Protein AF-A0A846BMY4-F1 (afdb_monomer)

Mean predicted aligned error: 11.68 Å

Sequence (196 aa):
MEQITVTFQRQDGGAERTQNILLDAKLVEFREGMQTLLGLPDKPPCRIVLGRTGEVLRDGITVRDAGIMQGDKLLLISTRIANTTTASSSSGAFSQPQDKFSYSPTESLVTYTLNLSILGKNNRIFDYSINLEEFHEDNPQQFFNQSNGKEKQKLADALQELLGREINSHEVKRIVGEWCEDIALGYRETPVDLEI

Foldseek 3Di:
DDWAWEKEAEPVRPDIDIDIDDQFDFQLVVQQVVCVVRVHDNPPGWWKAWPVPRDTDDRGDGNNVSVPHHHTYIYTHDPPDPPPDDDDDDDDDDDDDDDDPPPPPPQPWAKAWEWEFEPDPPRDTDIDIDTDGPVCLQPVVCVCPPPPVPVLVVVQVVVCVVVVHHDDPVNSVVSSVQSSVCSNSNHRYHYDYDYD

Radius of gyration: 20.35 Å; Cα contacts (8 Å, |Δi|>4): 296; chains: 1; bounding box: 45×59×47 Å

Secondary structure (DSSP, 8-state):
--EEEEEEEETTS--EEEEEEETTSBHHHHHHHHHHHTT--SSSPPEEEETTTTEEE-SSSBTTTTT--TT-EEEEE-SS-----------------------------EEEEEEEEEESTT-EEEEEEEEE-HHHHH-HHHHHHSS-HHHHHHHHHHHHHHHTSPPPHHHHHHHHHHHHHHHHTT-SEEEEEEE-

Structure (mmCIF, N/CA/C/O backbone):
data_AF-A0A846BMY4-F1
#
_entry.id   AF-A0A846BMY4-F1
#
loop_
_atom_site.group_PDB
_atom_site.id
_atom_site.type_symbol
_atom_site.label_atom_id
_atom_site.label_alt_id
_atom_site.label_comp_id
_atom_site.label_asym_id
_atom_site.label_entity_id
_atom_site.label_seq_id
_atom_site.pdbx_PDB_ins_code
_atom_site.Cartn_x
_atom_site.Cartn_y
_atom_site.Cartn_z
_atom_site.occupancy
_atom_site.B_iso_or_equiv
_atom_site.auth_seq_id
_atom_site.auth_comp_id
_atom_site.auth_asym_id
_atom_site.auth_atom_id
_atom_site.pdbx_PDB_model_num
ATOM 1 N N . MET A 1 1 ? 16.785 -21.741 -3.139 1.00 72.50 1 MET A N 1
ATOM 2 C CA . MET A 1 1 ? 16.092 -20.444 -3.233 1.00 72.50 1 MET A CA 1
ATOM 3 C C . MET A 1 1 ? 15.156 -20.537 -4.416 1.00 72.50 1 MET A C 1
ATOM 5 O O . MET A 1 1 ? 15.639 -20.730 -5.525 1.00 72.50 1 MET A O 1
ATOM 9 N N . GLU A 1 2 ? 13.850 -20.535 -4.169 1.00 91.12 2 GLU A N 1
ATOM 10 C CA . GLU A 1 2 ? 12.853 -20.590 -5.241 1.00 91.12 2 GLU A CA 1
ATOM 11 C C . GLU A 1 2 ? 12.730 -19.208 -5.891 1.00 91.12 2 GLU A C 1
ATOM 13 O O . GLU A 1 2 ? 12.672 -18.188 -5.199 1.00 91.12 2 GLU A O 1
ATOM 18 N N . GLN A 1 3 ? 12.737 -19.180 -7.222 1.00 95.06 3 GLN A N 1
ATOM 19 C CA . GLN A 1 3 ? 12.591 -17.967 -8.018 1.00 95.06 3 GLN A CA 1
ATOM 20 C C . GLN A 1 3 ? 11.472 -18.155 -9.028 1.00 95.06 3 GLN A C 1
ATOM 22 O O . GLN A 1 3 ? 11.286 -19.255 -9.550 1.00 95.06 3 GLN A O 1
ATOM 27 N N . ILE A 1 4 ? 10.782 -17.062 -9.326 1.00 96.19 4 ILE A N 1
ATOM 28 C CA . ILE A 1 4 ? 9.811 -16.991 -10.411 1.00 96.19 4 ILE A CA 1
ATOM 29 C C . ILE A 1 4 ? 10.183 -15.865 -11.366 1.00 96.19 4 ILE A C 1
ATOM 31 O O . ILE A 1 4 ? 10.801 -14.878 -10.976 1.00 96.19 4 ILE A O 1
ATOM 35 N N . THR A 1 5 ? 9.802 -16.008 -12.626 1.00 97.06 5 THR A N 1
ATOM 36 C CA . THR A 1 5 ? 9.956 -14.967 -13.639 1.00 97.06 5 THR A CA 1
ATOM 37 C C . THR A 1 5 ? 8.672 -14.159 -13.719 1.00 97.06 5 THR A C 1
ATOM 39 O O . THR A 1 5 ? 7.612 -14.727 -13.977 1.00 97.06 5 THR A O 1
ATOM 42 N N . VAL A 1 6 ? 8.765 -12.843 -13.549 1.00 96.50 6 VAL A N 1
ATOM 43 C CA . VAL A 1 6 ? 7.630 -11.915 -13.674 1.00 96.50 6 VAL A CA 1
ATOM 44 C C . VAL A 1 6 ? 7.976 -10.779 -14.625 1.00 96.50 6 VAL A C 1
ATOM 46 O O . VAL A 1 6 ? 9.152 -10.505 -14.877 1.00 96.50 6 VAL A O 1
ATOM 49 N N . THR A 1 7 ? 6.956 -10.103 -15.148 1.00 96.62 7 THR A N 1
ATOM 50 C CA . THR A 1 7 ? 7.134 -8.932 -16.017 1.00 96.62 7 THR A CA 1
ATOM 51 C C . THR A 1 7 ? 6.601 -7.681 -15.344 1.00 96.62 7 THR A C 1
ATOM 53 O O . THR A 1 7 ? 5.408 -7.574 -15.091 1.00 96.62 7 THR A O 1
ATOM 56 N N . PHE A 1 8 ? 7.473 -6.711 -15.1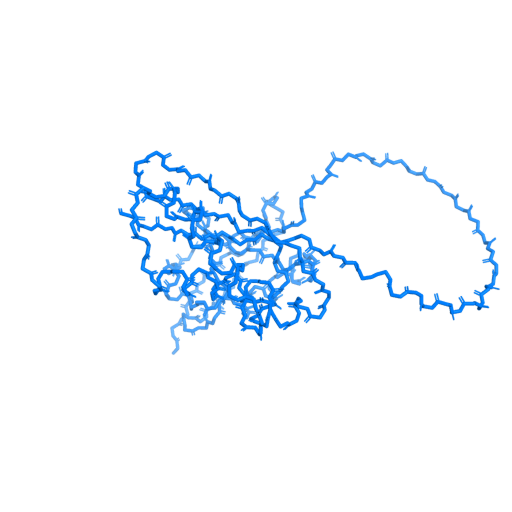02 1.00 95.56 8 PHE A N 1
ATOM 57 C CA . PHE A 1 8 ? 7.108 -5.379 -14.648 1.00 95.56 8 PHE A CA 1
ATOM 58 C C . PHE A 1 8 ? 6.815 -4.483 -15.846 1.00 95.56 8 PHE A C 1
ATOM 60 O O . PHE A 1 8 ? 7.590 -4.454 -16.801 1.00 95.56 8 PHE A O 1
ATOM 67 N N . GLN A 1 9 ? 5.718 -3.738 -15.803 1.00 94.06 9 GLN A N 1
ATOM 68 C CA . GLN A 1 9 ? 5.317 -2.829 -16.872 1.00 94.06 9 GLN A CA 1
ATOM 69 C C . GLN A 1 9 ? 4.831 -1.507 -16.285 1.00 94.06 9 GLN A C 1
ATOM 71 O O . GLN A 1 9 ? 4.190 -1.476 -15.238 1.00 94.06 9 GLN A O 1
ATOM 76 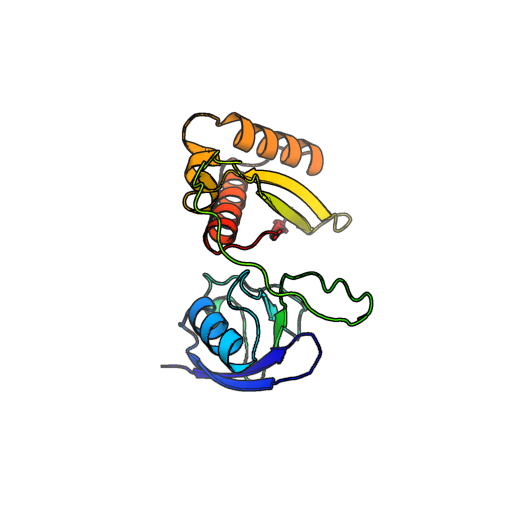N N . ARG A 1 10 ? 5.103 -0.396 -16.966 1.00 92.38 10 ARG A N 1
ATOM 77 C CA . ARG A 1 10 ? 4.459 0.881 -16.640 1.00 92.38 10 ARG A CA 1
ATOM 78 C C . ARG A 1 10 ? 2.959 0.834 -16.943 1.00 92.38 10 ARG A C 1
ATOM 80 O O . ARG A 1 10 ? 2.543 0.234 -17.929 1.00 92.38 10 ARG A O 1
ATOM 87 N N . GLN A 1 11 ? 2.145 1.524 -16.146 1.00 86.44 11 GLN A N 1
ATOM 88 C CA . GLN A 1 11 ? 0.691 1.580 -16.365 1.00 86.44 11 GLN A CA 1
ATOM 89 C C . GLN A 1 11 ? 0.286 2.091 -17.761 1.00 86.44 11 GLN A C 1
ATOM 91 O O . GLN A 1 11 ? -0.727 1.659 -18.301 1.00 86.44 11 GLN A O 1
ATOM 96 N N . ASP A 1 12 ? 1.080 2.980 -18.363 1.00 83.00 12 ASP A N 1
ATOM 97 C CA . ASP A 1 12 ? 0.849 3.518 -19.713 1.00 83.00 12 ASP A CA 1
ATOM 98 C C . ASP A 1 12 ? 1.107 2.500 -20.840 1.00 83.00 12 ASP A C 1
ATOM 100 O O . ASP A 1 12 ? 0.984 2.832 -22.018 1.00 83.00 12 ASP A O 1
ATOM 104 N N . GLY A 1 13 ? 1.474 1.263 -20.492 1.00 78.81 13 GLY A N 1
ATOM 105 C CA . GLY A 1 13 ? 1.802 0.206 -21.439 1.00 78.81 13 GLY A CA 1
ATOM 106 C C . GLY A 1 13 ? 3.161 0.388 -22.117 1.00 78.81 13 GLY A C 1
ATOM 107 O O . GLY A 1 13 ? 3.473 -0.382 -23.020 1.00 78.81 13 GLY A O 1
ATOM 108 N N . GLY A 1 14 ? 3.955 1.381 -21.698 1.00 84.19 14 GLY A N 1
ATOM 109 C CA . GLY A 1 14 ? 5.238 1.727 -22.297 1.00 84.19 14 GLY A CA 1
ATOM 110 C C . GLY A 1 14 ? 6.347 0.732 -21.960 1.00 84.19 14 GLY A C 1
ATOM 111 O O . GLY A 1 14 ? 6.386 -0.386 -22.465 1.00 84.19 14 GLY A O 1
ATOM 112 N N . ALA A 1 15 ? 7.307 1.156 -21.135 1.00 90.12 15 ALA A N 1
ATOM 113 C CA . ALA A 1 15 ? 8.454 0.319 -20.795 1.00 90.12 15 ALA A CA 1
ATOM 114 C C . ALA A 1 15 ? 8.026 -0.939 -20.016 1.00 90.12 15 ALA A C 1
ATOM 116 O O . ALA A 1 15 ? 7.246 -0.853 -19.062 1.00 90.12 15 ALA A O 1
ATOM 117 N N . GLU A 1 16 ? 8.591 -2.087 -20.397 1.00 94.31 16 GLU A N 1
ATOM 118 C CA . GLU A 1 16 ? 8.452 -3.357 -19.687 1.00 94.31 16 GLU A CA 1
ATOM 119 C C . GLU A 1 16 ? 9.811 -4.023 -19.448 1.00 94.31 16 GLU A C 1
ATOM 121 O O . GLU A 1 16 ? 10.768 -3.841 -20.209 1.00 94.31 16 GLU A O 1
ATOM 126 N N . ARG A 1 17 ? 9.907 -4.780 -18.355 1.00 93.81 17 ARG A N 1
ATOM 127 C CA . ARG A 1 17 ? 11.098 -5.523 -17.946 1.00 93.81 17 ARG A CA 1
ATOM 128 C C . ARG A 1 17 ? 10.698 -6.841 -17.308 1.00 93.81 17 ARG A C 1
ATOM 130 O O . ARG A 1 17 ? 9.941 -6.868 -16.346 1.00 93.81 17 ARG A O 1
ATOM 137 N N . THR A 1 18 ? 11.262 -7.929 -17.809 1.00 95.19 18 THR A N 1
ATOM 138 C CA . THR A 1 18 ? 11.091 -9.262 -17.231 1.00 95.19 18 THR A CA 1
ATOM 139 C C . THR A 1 18 ? 12.296 -9.606 -16.363 1.00 95.19 18 THR A C 1
ATOM 141 O O . THR A 1 18 ? 13.436 -9.447 -16.803 1.00 95.19 18 THR A O 1
ATOM 144 N N . GLN A 1 19 ? 12.059 -10.078 -15.139 1.00 94.56 19 GLN A N 1
ATOM 145 C CA . GLN A 1 19 ? 13.120 -10.439 -14.201 1.00 94.56 19 GLN A CA 1
ATOM 146 C C . GLN A 1 19 ? 12.748 -11.674 -13.379 1.00 94.56 19 GLN A C 1
ATOM 148 O O . GLN A 1 19 ? 11.577 -11.931 -13.102 1.00 94.56 19 GLN A O 1
ATOM 153 N N . ASN A 1 20 ? 13.772 -12.425 -12.974 1.00 94.81 20 ASN A N 1
ATOM 154 C CA . ASN A 1 20 ? 13.641 -13.468 -11.966 1.00 94.81 20 ASN A CA 1
ATOM 155 C C . ASN A 1 20 ? 13.676 -12.841 -10.571 1.00 94.81 20 ASN A C 1
ATOM 157 O O . ASN A 1 20 ? 14.636 -12.149 -10.229 1.00 94.81 20 ASN A O 1
ATOM 161 N N . ILE A 1 21 ? 12.647 -13.107 -9.775 1.00 94.25 21 ILE A N 1
ATOM 162 C CA . ILE A 1 21 ? 12.493 -12.597 -8.415 1.00 94.25 21 ILE A CA 1
ATOM 163 C C . ILE A 1 21 ? 12.434 -13.756 -7.422 1.00 94.25 21 ILE A C 1
ATOM 165 O O . ILE A 1 21 ? 11.943 -14.841 -7.735 1.00 94.25 21 ILE A O 1
ATOM 169 N N . LEU A 1 22 ? 12.977 -13.535 -6.228 1.00 95.00 22 LEU A N 1
ATOM 170 C CA . LEU A 1 22 ? 12.953 -14.502 -5.132 1.00 95.00 22 LEU A CA 1
ATOM 171 C C . LEU A 1 22 ? 11.574 -14.494 -4.472 1.00 95.00 22 LEU A C 1
ATOM 173 O O . LEU A 1 22 ? 11.072 -13.425 -4.134 1.00 95.00 22 LEU A O 1
ATOM 177 N N . LEU A 1 23 ? 10.991 -15.674 -4.241 1.00 93.62 23 LEU A N 1
ATOM 178 C CA . LEU A 1 23 ? 9.654 -15.780 -3.640 1.00 93.62 23 LEU A CA 1
ATOM 179 C C . LEU A 1 23 ? 9.573 -15.199 -2.219 1.00 93.62 23 LEU A C 1
ATOM 181 O O . LEU A 1 23 ? 8.531 -14.686 -1.821 1.00 93.62 23 LEU A O 1
ATOM 185 N N . ASP A 1 24 ? 10.674 -15.251 -1.474 1.00 93.88 24 ASP A N 1
ATOM 186 C CA . ASP A 1 24 ? 10.711 -14.830 -0.070 1.00 93.88 24 ASP A CA 1
ATOM 187 C C . ASP A 1 24 ? 11.217 -13.381 0.102 1.00 93.88 24 ASP A C 1
ATOM 189 O O . ASP A 1 24 ? 11.312 -12.882 1.222 1.00 93.88 24 ASP A O 1
ATOM 193 N N . ALA A 1 25 ? 11.558 -12.696 -0.997 1.00 92.44 25 ALA A N 1
ATOM 194 C CA . ALA A 1 25 ? 11.971 -11.295 -0.964 1.00 92.44 25 ALA A CA 1
ATOM 195 C C . ALA A 1 25 ? 10.753 -10.362 -0.894 1.00 92.44 25 ALA A C 1
ATOM 197 O O . ALA A 1 25 ? 9.666 -10.687 -1.386 1.00 92.44 25 ALA A O 1
ATOM 198 N N . LYS A 1 26 ? 10.937 -9.195 -0.269 1.00 94.00 26 LYS A N 1
ATOM 199 C CA . LYS A 1 26 ? 9.879 -8.188 -0.129 1.00 94.00 26 LYS A CA 1
ATOM 200 C C . LYS A 1 26 ? 9.661 -7.429 -1.431 1.00 94.00 26 LYS A C 1
ATOM 202 O O . LYS A 1 26 ? 10.611 -7.137 -2.156 1.00 94.00 26 LYS A O 1
ATOM 207 N N . LEU A 1 27 ? 8.415 -7.041 -1.692 1.00 92.81 27 LEU A N 1
ATOM 208 C CA . LEU A 1 27 ? 8.068 -6.295 -2.903 1.00 92.81 27 LEU A CA 1
ATOM 209 C C . LEU A 1 27 ? 8.756 -4.927 -2.992 1.00 92.81 27 LEU A C 1
ATOM 211 O O . LEU A 1 27 ? 9.107 -4.509 -4.096 1.00 92.81 27 LEU A O 1
ATOM 215 N N . VAL A 1 28 ? 9.038 -4.282 -1.854 1.00 90.81 28 VAL A N 1
ATOM 216 C CA . VAL A 1 28 ? 9.761 -2.999 -1.799 1.00 90.81 28 VAL A CA 1
ATOM 217 C C . VAL A 1 28 ? 11.110 -3.028 -2.531 1.00 90.81 28 VAL A C 1
ATOM 219 O O . VAL A 1 28 ? 11.441 -2.079 -3.240 1.00 90.81 28 VAL A O 1
ATOM 222 N N . GLU A 1 29 ? 11.856 -4.133 -2.427 1.00 90.12 29 GLU A N 1
ATOM 223 C CA . GLU A 1 29 ? 13.199 -4.270 -3.008 1.00 90.12 29 GLU A CA 1
ATOM 224 C C . GLU A 1 29 ? 13.144 -4.266 -4.541 1.00 90.12 29 GLU A C 1
ATOM 226 O O . GLU A 1 29 ? 13.968 -3.643 -5.214 1.00 90.12 29 GLU A O 1
ATOM 231 N N . PHE A 1 30 ? 12.132 -4.928 -5.107 1.00 91.75 30 PHE A N 1
ATOM 232 C CA . PHE A 1 30 ? 11.921 -4.961 -6.552 1.00 91.75 30 PHE A CA 1
ATOM 233 C C . PHE A 1 30 ? 11.291 -3.671 -7.056 1.00 91.75 30 PHE A C 1
ATOM 235 O O . PHE A 1 30 ? 11.681 -3.188 -8.117 1.00 91.75 30 PHE A O 1
ATOM 242 N N . ARG A 1 31 ? 10.348 -3.092 -6.302 1.00 92.50 31 ARG A N 1
ATOM 243 C CA . ARG A 1 31 ? 9.697 -1.823 -6.645 1.00 92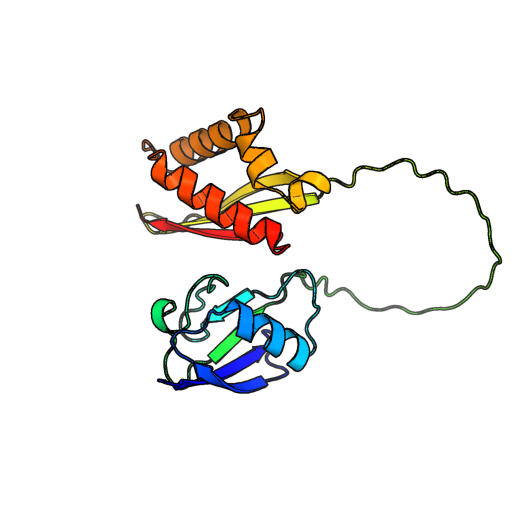.50 31 ARG A CA 1
ATOM 244 C C . ARG A 1 31 ? 10.735 -0.743 -6.921 1.00 92.50 31 ARG A C 1
ATOM 246 O O . ARG A 1 31 ? 10.690 -0.144 -7.987 1.00 92.50 31 ARG A O 1
ATOM 253 N N . GLU A 1 32 ? 11.664 -0.515 -5.994 1.00 90.69 32 GLU A N 1
ATOM 254 C CA . GLU A 1 32 ? 12.670 0.549 -6.116 1.00 90.69 32 GLU A CA 1
ATOM 255 C C . GLU A 1 32 ? 13.556 0.350 -7.347 1.00 90.69 32 GLU A C 1
ATOM 257 O O . GLU A 1 32 ? 13.670 1.245 -8.185 1.00 90.69 32 GLU A O 1
ATOM 262 N N . GLY A 1 33 ? 14.099 -0.860 -7.521 1.00 90.25 33 GLY A N 1
ATOM 263 C CA . GLY A 1 33 ? 14.921 -1.182 -8.686 1.00 90.25 33 GLY A CA 1
ATOM 264 C C . GLY A 1 33 ? 14.158 -1.049 -10.008 1.00 90.25 33 GLY A C 1
ATOM 265 O O . GLY A 1 33 ? 14.672 -0.480 -10.972 1.00 90.25 33 GLY A O 1
ATOM 266 N N . MET A 1 34 ? 12.917 -1.540 -10.068 1.00 92.31 34 MET A N 1
ATOM 267 C CA . MET A 1 34 ? 12.097 -1.473 -11.281 1.00 92.31 34 MET A CA 1
ATOM 268 C C . MET A 1 34 ? 11.629 -0.056 -11.585 1.00 92.31 34 MET A C 1
ATOM 270 O O . MET A 1 34 ? 11.581 0.324 -12.751 1.00 92.31 34 MET A O 1
ATOM 274 N N . GLN A 1 35 ? 11.332 0.746 -10.568 1.00 91.38 35 GLN A N 1
ATOM 275 C CA . GLN A 1 35 ? 10.945 2.141 -10.730 1.00 91.38 35 GLN A CA 1
ATOM 276 C C . GLN A 1 35 ? 12.046 2.928 -11.447 1.00 91.38 35 GLN A C 1
ATOM 278 O O . GLN A 1 35 ? 11.780 3.555 -12.475 1.00 91.38 35 GLN A O 1
ATOM 283 N N . THR A 1 36 ? 13.296 2.799 -10.993 1.00 89.44 36 THR A N 1
ATOM 284 C CA . THR A 1 36 ? 14.447 3.424 -11.656 1.00 89.44 36 THR A CA 1
ATOM 285 C C . THR A 1 36 ? 14.659 2.865 -13.067 1.00 89.44 36 THR A C 1
ATOM 287 O O . THR A 1 36 ? 14.829 3.631 -14.016 1.00 89.44 36 THR A O 1
ATOM 290 N N . LEU A 1 37 ? 14.603 1.539 -13.249 1.00 90.69 37 LEU A N 1
ATOM 291 C CA . LEU A 1 37 ? 14.827 0.908 -14.560 1.00 90.69 37 LEU A CA 1
ATOM 292 C C . LEU A 1 37 ? 13.746 1.230 -15.601 1.00 90.69 37 LEU A C 1
ATOM 294 O O . LEU A 1 37 ? 14.021 1.181 -16.803 1.00 90.69 37 LEU A O 1
ATOM 298 N N . LEU A 1 38 ? 12.529 1.544 -15.157 1.00 90.44 38 LEU A N 1
ATOM 299 C CA . LEU A 1 38 ? 11.413 1.954 -16.009 1.00 90.44 38 LEU A CA 1
ATOM 300 C C . LEU A 1 38 ? 11.330 3.482 -16.185 1.00 90.44 38 LEU A C 1
ATOM 302 O O . LEU A 1 38 ? 10.454 3.963 -16.909 1.00 90.44 38 LEU A O 1
ATOM 306 N N . GLY A 1 39 ? 12.244 4.247 -15.575 1.00 88.06 39 GLY A N 1
ATOM 307 C CA . GLY A 1 39 ? 12.296 5.708 -15.681 1.00 88.06 39 GLY A CA 1
ATOM 308 C C . GLY A 1 39 ? 11.130 6.413 -14.984 1.00 88.06 39 GLY A C 1
ATOM 309 O O . GLY A 1 39 ? 10.675 7.458 -15.449 1.00 88.06 39 GLY A O 1
ATOM 310 N N . LEU A 1 40 ? 10.604 5.816 -13.915 1.00 87.62 40 LEU A N 1
ATOM 311 C CA . LEU A 1 40 ? 9.560 6.393 -13.073 1.00 87.62 40 LEU A CA 1
ATOM 312 C C . LEU A 1 40 ? 10.192 7.257 -11.962 1.00 87.62 40 LEU A C 1
ATOM 314 O O . LEU A 1 40 ? 11.331 7.006 -11.571 1.00 87.62 40 LEU A O 1
ATOM 318 N N . PRO A 1 41 ? 9.493 8.294 -11.462 1.00 84.25 41 PRO A N 1
ATOM 319 C CA . PRO A 1 41 ? 10.039 9.189 -10.444 1.00 84.25 41 PRO A CA 1
ATOM 320 C C . PRO A 1 41 ? 10.265 8.468 -9.112 1.00 84.25 41 PRO A C 1
ATOM 322 O O . PRO A 1 41 ? 9.429 7.668 -8.705 1.00 84.25 41 PRO A O 1
ATOM 325 N N . ASP A 1 42 ? 11.340 8.832 -8.404 1.00 78.69 42 ASP A N 1
ATOM 326 C CA . ASP A 1 42 ? 11.695 8.231 -7.110 1.00 78.69 42 ASP A CA 1
ATOM 327 C C . ASP A 1 42 ? 10.682 8.531 -5.996 1.00 78.69 42 ASP A C 1
ATOM 329 O O . ASP A 1 42 ? 10.429 7.690 -5.133 1.00 78.69 42 ASP A O 1
ATOM 333 N N . LYS A 1 43 ? 10.080 9.729 -6.030 1.00 78.62 43 LYS A N 1
ATOM 334 C CA . LYS A 1 43 ? 9.068 10.183 -5.067 1.00 78.62 43 LYS A CA 1
ATOM 335 C C . LYS A 1 43 ? 7.887 10.911 -5.743 1.00 78.62 43 LYS A C 1
ATOM 337 O O . LYS A 1 43 ? 8.107 11.743 -6.642 1.00 78.62 43 LYS A O 1
ATOM 342 N N . PRO A 1 44 ? 6.644 10.696 -5.273 1.00 76.75 44 PRO A N 1
ATOM 343 C CA . PRO A 1 44 ? 6.236 9.591 -4.394 1.00 76.75 44 PRO A CA 1
ATOM 344 C C . PRO A 1 44 ? 6.481 8.227 -5.069 1.00 76.75 44 PRO A C 1
ATOM 346 O O . PRO A 1 44 ? 6.505 8.170 -6.303 1.00 76.75 44 PRO A O 1
ATOM 349 N N . PRO A 1 45 ? 6.694 7.153 -4.290 1.00 85.31 45 PRO A N 1
ATOM 350 C CA . PRO A 1 45 ? 6.907 5.829 -4.855 1.00 85.31 45 PRO A CA 1
ATOM 351 C C . PRO A 1 45 ? 5.704 5.349 -5.675 1.00 85.31 45 PRO A C 1
ATOM 353 O O . PRO A 1 45 ? 4.556 5.771 -5.483 1.00 85.31 45 PRO A O 1
ATOM 356 N N . CYS A 1 46 ? 5.985 4.456 -6.618 1.00 89.50 46 CYS A N 1
ATOM 357 C CA . CYS A 1 46 ? 4.985 3.807 -7.448 1.00 89.50 46 CYS A CA 1
ATOM 358 C C . CYS A 1 46 ? 4.344 2.641 -6.704 1.00 89.50 46 CYS A C 1
ATOM 360 O O . CYS A 1 46 ? 5.016 1.898 -5.996 1.00 89.50 46 CYS A O 1
ATOM 362 N N . ARG A 1 47 ? 3.050 2.435 -6.937 1.00 90.88 47 ARG A N 1
ATOM 363 C CA . ARG A 1 47 ? 2.329 1.263 -6.441 1.00 90.88 47 ARG A CA 1
ATOM 364 C C . ARG A 1 47 ? 2.515 0.092 -7.394 1.00 90.88 47 ARG A C 1
ATOM 366 O O . ARG A 1 47 ? 2.501 0.287 -8.610 1.00 90.88 47 ARG A O 1
ATOM 373 N N . ILE A 1 48 ? 2.650 -1.110 -6.843 1.00 93.19 48 ILE A N 1
ATOM 374 C CA . ILE A 1 48 ? 2.622 -2.347 -7.623 1.00 93.19 48 ILE A CA 1
ATOM 375 C C . ILE A 1 48 ? 1.176 -2.824 -7.699 1.00 93.19 48 ILE A C 1
ATOM 377 O O . ILE A 1 48 ? 0.511 -2.961 -6.678 1.00 93.19 48 ILE A O 1
ATOM 381 N N . VAL A 1 49 ? 0.698 -3.101 -8.906 1.00 92.94 49 VAL A N 1
ATOM 382 C CA . VAL A 1 49 ? -0.620 -3.688 -9.143 1.00 92.94 49 VAL A CA 1
ATOM 383 C C . VAL A 1 49 ? -0.471 -5.007 -9.875 1.00 92.94 49 VAL A C 1
ATOM 385 O O . VAL A 1 49 ? 0.208 -5.093 -10.900 1.00 92.94 49 VAL A O 1
ATOM 388 N N . LEU A 1 50 ? -1.116 -6.050 -9.369 1.00 93.88 50 LEU A N 1
ATOM 389 C CA . LEU A 1 50 ? -1.115 -7.354 -10.004 1.00 93.88 50 LEU A CA 1
ATOM 390 C C . LEU A 1 50 ? -2.008 -7.326 -11.246 1.00 93.88 50 LEU A C 1
ATOM 392 O O . LEU A 1 50 ? -3.223 -7.198 -11.153 1.00 93.88 50 LEU A O 1
ATOM 396 N N . GLY A 1 51 ? -1.422 -7.479 -12.431 1.00 89.94 51 GLY A N 1
ATOM 397 C CA . GLY A 1 51 ? -2.120 -7.288 -13.704 1.00 89.94 51 GLY A CA 1
ATOM 398 C C . GLY A 1 51 ? -3.291 -8.245 -13.936 1.00 89.94 51 GLY A C 1
ATOM 399 O O . GLY A 1 51 ? -4.236 -7.877 -14.627 1.00 89.94 51 GLY A O 1
ATOM 400 N N . ARG A 1 52 ? -3.263 -9.454 -13.351 1.00 91.50 52 ARG A N 1
ATOM 401 C CA . ARG A 1 52 ? -4.354 -10.435 -13.491 1.00 91.50 52 ARG A CA 1
ATOM 402 C C . ARG A 1 52 ? -5.598 -10.105 -12.658 1.00 91.50 52 ARG A C 1
ATOM 404 O O . ARG A 1 52 ? -6.697 -10.432 -13.090 1.00 91.50 52 ARG A O 1
ATOM 411 N N . THR A 1 53 ? -5.438 -9.502 -11.480 1.00 88.69 53 THR A N 1
ATOM 412 C CA . THR A 1 53 ? -6.547 -9.199 -10.551 1.00 88.69 53 THR A CA 1
ATOM 413 C C . THR A 1 53 ? -6.876 -7.712 -10.475 1.00 88.69 53 THR A C 1
ATOM 415 O O . THR A 1 53 ? -7.974 -7.360 -10.063 1.00 88.69 53 THR A O 1
ATOM 418 N N . GLY A 1 54 ? -5.949 -6.837 -10.867 1.00 85.62 54 GLY A N 1
ATOM 419 C CA . GLY A 1 54 ? -6.028 -5.401 -10.600 1.00 85.62 54 GLY A CA 1
ATOM 420 C C . GLY A 1 54 ? -5.757 -5.037 -9.136 1.00 85.62 54 GLY A C 1
ATOM 421 O O . GLY A 1 54 ? -5.963 -3.892 -8.750 1.00 85.62 54 GLY A O 1
ATOM 422 N N . GLU A 1 55 ? -5.303 -5.991 -8.325 1.00 87.50 55 GLU A N 1
ATOM 423 C CA . GLU A 1 55 ? -5.070 -5.810 -6.893 1.00 87.50 55 GLU A CA 1
ATOM 424 C C . GLU A 1 55 ? -3.811 -4.981 -6.629 1.00 87.50 55 GLU A C 1
ATOM 426 O O . GLU A 1 55 ? -2.756 -5.240 -7.215 1.00 87.50 55 GLU A O 1
ATOM 431 N N . VAL A 1 56 ? -3.912 -3.995 -5.735 1.00 89.19 56 VAL A N 1
ATOM 432 C CA . VAL A 1 56 ? -2.770 -3.187 -5.300 1.00 89.19 56 VAL A CA 1
ATOM 433 C C . VAL A 1 56 ? -1.987 -3.963 -4.248 1.00 89.19 56 VAL A C 1
ATOM 435 O O . VAL A 1 56 ? -2.473 -4.205 -3.148 1.00 89.19 56 VAL A O 1
ATOM 438 N N . LEU A 1 57 ? -0.749 -4.317 -4.575 1.00 91.44 57 LEU A N 1
ATOM 439 C CA . LEU A 1 57 ? 0.129 -5.063 -3.688 1.00 91.44 57 LEU A CA 1
ATOM 440 C C . LEU A 1 57 ? 0.883 -4.117 -2.751 1.00 91.44 57 LEU A C 1
ATOM 442 O O . LEU A 1 57 ? 1.341 -3.042 -3.149 1.00 91.44 57 LEU A O 1
ATOM 446 N N . ARG A 1 58 ? 1.025 -4.537 -1.494 1.00 87.75 58 ARG A N 1
ATOM 447 C CA . ARG A 1 58 ? 1.764 -3.800 -0.463 1.00 87.75 58 ARG A CA 1
ATOM 448 C C . ARG A 1 58 ? 3.272 -3.978 -0.618 1.00 87.75 58 ARG A C 1
ATOM 450 O O . ARG A 1 58 ? 3.747 -5.021 -1.042 1.00 87.75 58 ARG A O 1
ATOM 457 N N . ASP A 1 59 ? 4.047 -2.997 -0.175 1.00 86.25 59 ASP A N 1
ATOM 458 C CA . ASP A 1 59 ? 5.513 -3.065 -0.263 1.00 86.25 59 ASP A CA 1
ATOM 459 C C . ASP A 1 59 ? 6.139 -4.011 0.776 1.00 86.25 59 ASP A C 1
ATOM 461 O O . ASP A 1 59 ? 7.189 -4.612 0.536 1.00 86.25 59 ASP A O 1
ATOM 465 N N . GLY A 1 60 ? 5.489 -4.151 1.936 1.00 85.81 60 GLY A N 1
ATOM 466 C CA . GLY A 1 60 ? 5.995 -4.921 3.073 1.00 85.81 60 GLY A CA 1
ATOM 467 C C . GLY A 1 60 ? 5.822 -6.439 2.972 1.00 85.81 60 GLY A C 1
ATOM 468 O O . GLY A 1 60 ? 6.460 -7.158 3.746 1.00 85.81 60 GLY A O 1
ATOM 469 N N . ILE A 1 61 ? 4.992 -6.925 2.043 1.00 90.62 61 ILE A N 1
ATOM 470 C CA . ILE A 1 61 ? 4.705 -8.357 1.866 1.00 90.62 61 ILE A CA 1
ATOM 471 C C . ILE A 1 61 ? 5.740 -9.027 0.956 1.00 90.62 61 ILE A C 1
ATOM 473 O O . ILE A 1 61 ? 6.413 -8.371 0.153 1.00 90.62 61 ILE A O 1
ATOM 477 N N . THR A 1 62 ? 5.883 -10.345 1.094 1.00 94.50 62 THR A N 1
ATOM 478 C CA . THR A 1 62 ? 6.738 -11.138 0.204 1.00 94.50 62 THR A CA 1
ATOM 479 C C . THR A 1 62 ? 6.031 -11.439 -1.115 1.00 94.50 62 THR A C 1
ATOM 481 O O . THR A 1 62 ? 4.804 -11.397 -1.207 1.00 94.50 62 THR A O 1
ATOM 484 N N . VAL A 1 63 ? 6.803 -11.787 -2.145 1.00 93.88 63 VAL A N 1
ATOM 485 C CA . VAL A 1 63 ? 6.270 -12.233 -3.446 1.00 93.88 63 VAL A CA 1
ATOM 486 C C . VAL A 1 63 ? 5.337 -13.440 -3.280 1.00 93.88 63 VAL A C 1
ATOM 488 O O . VAL A 1 63 ? 4.299 -13.519 -3.939 1.00 93.88 63 VAL A O 1
ATOM 491 N N . ARG A 1 64 ? 5.689 -14.364 -2.377 1.00 93.62 64 ARG A N 1
ATOM 492 C CA . ARG A 1 64 ? 4.886 -15.543 -2.040 1.00 93.62 64 ARG A CA 1
ATOM 493 C C . ARG A 1 64 ? 3.563 -15.162 -1.380 1.00 93.62 64 ARG A C 1
ATOM 495 O O . ARG A 1 64 ? 2.522 -15.643 -1.818 1.00 93.62 64 ARG A O 1
ATOM 502 N N . ASP A 1 65 ? 3.603 -14.304 -0.362 1.00 93.00 65 ASP A N 1
ATOM 503 C CA . ASP A 1 65 ? 2.404 -13.892 0.383 1.00 93.00 65 ASP A CA 1
ATOM 504 C C . ASP A 1 65 ? 1.453 -13.063 -0.487 1.00 93.00 65 ASP A C 1
ATOM 506 O O . ASP A 1 65 ? 0.239 -13.152 -0.339 1.00 93.00 65 ASP A O 1
ATOM 510 N N . ALA A 1 66 ? 2.002 -12.317 -1.449 1.00 91.50 66 ALA A N 1
ATOM 511 C CA . ALA A 1 66 ? 1.244 -11.584 -2.458 1.00 91.50 66 ALA A CA 1
ATOM 512 C C . ALA A 1 66 ? 0.556 -12.488 -3.504 1.00 91.50 66 ALA A C 1
ATOM 514 O O . ALA A 1 66 ? -0.135 -11.990 -4.391 1.00 91.50 66 ALA A O 1
ATOM 515 N N . GLY A 1 67 ? 0.779 -13.809 -3.467 1.00 93.38 67 GLY A N 1
ATOM 516 C CA . GLY A 1 67 ? 0.183 -14.750 -4.418 1.00 93.38 67 GLY A CA 1
ATOM 517 C C . GLY A 1 67 ? 0.631 -14.535 -5.869 1.00 93.38 67 GLY A C 1
ATOM 518 O O . GLY A 1 67 ? -0.118 -14.859 -6.797 1.00 93.38 67 GLY A O 1
ATOM 519 N N . ILE A 1 68 ? 1.824 -13.971 -6.078 1.00 95.69 68 ILE A N 1
ATOM 520 C CA . ILE A 1 68 ? 2.392 -13.743 -7.410 1.00 95.69 68 ILE A CA 1
ATOM 521 C C . ILE A 1 68 ? 2.884 -15.076 -7.977 1.00 95.69 68 ILE A C 1
ATOM 523 O O . ILE A 1 68 ? 3.571 -15.848 -7.305 1.00 95.69 68 ILE A O 1
ATOM 527 N N . MET A 1 69 ? 2.540 -15.345 -9.232 1.00 95.56 69 MET A N 1
ATOM 528 C CA . MET A 1 69 ? 2.837 -16.598 -9.920 1.00 95.56 69 MET A CA 1
ATOM 529 C C . MET A 1 69 ? 3.830 -16.411 -11.071 1.00 95.56 69 MET A C 1
ATOM 531 O O . MET A 1 69 ? 4.070 -15.310 -11.568 1.00 95.56 69 MET A O 1
ATOM 535 N N . GLN A 1 70 ? 4.415 -17.524 -11.521 1.00 96.94 70 GLN A N 1
ATOM 536 C CA . GLN A 1 70 ? 5.271 -17.559 -12.706 1.00 96.94 70 GLN A CA 1
ATOM 537 C C . GLN A 1 70 ? 4.542 -16.957 -13.916 1.00 96.94 70 GLN A C 1
ATOM 539 O O . GLN A 1 70 ? 3.468 -17.418 -14.295 1.00 96.94 70 GLN A O 1
ATOM 544 N N . GLY A 1 71 ? 5.173 -15.977 -14.559 1.00 95.75 71 GLY A N 1
ATOM 545 C CA . GLY A 1 71 ? 4.643 -15.299 -15.739 1.00 95.75 71 GLY A CA 1
ATOM 546 C C . GLY A 1 71 ? 3.676 -14.155 -15.436 1.00 95.75 71 GLY A C 1
ATOM 547 O O . GLY A 1 71 ? 3.204 -13.527 -16.385 1.00 95.75 71 GLY A O 1
ATOM 548 N N . ASP A 1 72 ? 3.402 -13.850 -14.163 1.00 96.50 72 ASP A N 1
ATOM 549 C CA . ASP A 1 72 ? 2.540 -12.723 -13.814 1.00 96.50 72 ASP A CA 1
ATOM 550 C C . ASP A 1 72 ? 3.122 -11.393 -14.307 1.00 96.50 72 ASP A C 1
ATOM 552 O O . ASP A 1 72 ? 4.340 -11.169 -14.379 1.00 96.50 72 ASP A O 1
ATOM 556 N N . LYS A 1 73 ? 2.201 -10.489 -14.641 1.00 95.94 73 LYS A N 1
ATOM 557 C CA . LYS A 1 73 ? 2.500 -9.111 -15.009 1.00 95.94 73 LYS A CA 1
ATOM 558 C C . LYS A 1 73 ? 2.202 -8.194 -13.827 1.00 95.94 73 LYS A C 1
ATOM 560 O O . LYS A 1 73 ? 1.100 -8.226 -13.289 1.00 95.94 73 LYS A O 1
ATOM 565 N N . LEU A 1 74 ? 3.169 -7.367 -13.456 1.00 95.81 74 LEU A N 1
ATOM 566 C CA . LEU A 1 74 ? 3.102 -6.409 -12.360 1.00 95.81 74 LEU A CA 1
ATOM 567 C C . LEU A 1 74 ? 3.156 -4.994 -12.937 1.00 95.81 74 LEU A C 1
ATOM 569 O O . LEU A 1 74 ? 4.116 -4.618 -13.606 1.00 95.81 74 LEU A O 1
ATOM 573 N N . LEU A 1 75 ? 2.111 -4.211 -12.711 1.00 94.19 75 LEU A N 1
ATOM 574 C CA . LEU A 1 75 ? 2.009 -2.843 -13.198 1.00 94.19 75 LEU A CA 1
ATOM 575 C C . LEU A 1 75 ? 2.574 -1.884 -12.149 1.00 94.19 75 LEU A C 1
ATOM 577 O O . LEU A 1 75 ? 2.134 -1.910 -11.004 1.00 94.19 75 LEU A O 1
ATOM 581 N N . LEU A 1 76 ? 3.515 -1.022 -12.534 1.00 92.31 76 LEU A N 1
ATOM 582 C CA . LEU A 1 76 ? 3.936 0.107 -11.707 1.00 92.31 76 LEU A CA 1
ATOM 583 C C . LEU A 1 76 ? 3.088 1.331 -12.054 1.00 92.31 76 LEU A C 1
ATOM 585 O O . LEU A 1 76 ? 3.144 1.849 -13.176 1.00 92.31 76 LEU A O 1
ATOM 589 N N . ILE A 1 77 ? 2.320 1.792 -11.070 1.00 88.56 77 ILE A N 1
ATOM 590 C CA . ILE A 1 77 ? 1.449 2.964 -11.159 1.00 88.56 77 ILE A CA 1
ATOM 591 C C . ILE A 1 77 ? 2.099 4.116 -10.401 1.00 88.56 77 ILE A C 1
ATOM 593 O O . ILE A 1 77 ? 2.296 4.037 -9.188 1.00 88.56 77 ILE A O 1
ATOM 597 N N . SER A 1 78 ? 2.417 5.202 -11.108 1.00 83.56 78 SER A N 1
ATOM 598 C CA . SER A 1 78 ? 2.849 6.432 -10.446 1.00 83.56 78 SER A CA 1
ATOM 599 C C . SER A 1 78 ? 1.644 7.100 -9.795 1.00 83.56 78 SER A C 1
ATOM 601 O O . SER A 1 78 ? 0.630 7.329 -10.445 1.00 83.56 78 SER A O 1
ATOM 603 N N . THR A 1 79 ? 1.771 7.457 -8.522 1.00 68.06 79 THR A N 1
ATOM 604 C CA . THR A 1 79 ? 0.743 8.185 -7.759 1.00 68.06 79 THR A CA 1
ATOM 605 C C . THR A 1 79 ? 0.663 9.670 -8.132 1.00 68.06 79 THR A C 1
ATOM 607 O O . THR A 1 79 ? -0.179 10.400 -7.614 1.00 68.06 79 THR A O 1
ATOM 610 N N . ARG A 1 80 ? 1.497 10.149 -9.069 1.00 60.09 80 ARG A N 1
ATOM 611 C CA . ARG A 1 80 ? 1.278 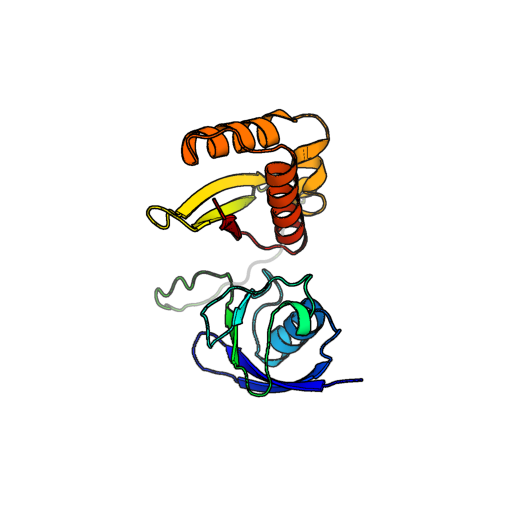11.458 -9.689 1.00 60.09 80 ARG A CA 1
ATOM 612 C C . ARG A 1 80 ? 0.113 11.338 -10.661 1.00 60.09 80 ARG A C 1
ATOM 614 O O . ARG A 1 80 ? 0.287 10.847 -11.774 1.00 60.09 80 ARG A O 1
ATOM 621 N N . ILE A 1 81 ? -1.051 11.830 -10.245 1.00 46.12 81 ILE A N 1
ATOM 622 C CA . ILE A 1 81 ? -2.170 12.114 -11.142 1.00 46.12 81 ILE A CA 1
ATOM 623 C C . ILE A 1 81 ? -1.607 12.855 -12.358 1.00 46.12 81 ILE A C 1
ATOM 625 O O . ILE A 1 81 ? -1.016 13.933 -12.240 1.00 46.12 81 ILE A O 1
ATOM 629 N N . ALA A 1 82 ? -1.748 12.243 -13.530 1.00 37.69 82 ALA A N 1
ATOM 630 C CA . ALA A 1 82 ? -1.444 12.886 -14.789 1.00 37.69 82 ALA A CA 1
ATOM 631 C C . ALA A 1 82 ? -2.451 14.025 -14.987 1.00 37.69 82 ALA A C 1
ATOM 633 O O . ALA A 1 82 ? -3.526 13.830 -15.547 1.00 37.69 82 ALA A O 1
ATOM 634 N N . ASN A 1 83 ? -2.099 15.234 -14.553 1.00 31.88 83 ASN A N 1
ATOM 635 C CA . ASN A 1 83 ? -2.703 16.441 -15.101 1.00 31.88 83 ASN A CA 1
ATOM 636 C C . ASN A 1 83 ? -2.204 16.581 -16.544 1.00 31.88 83 ASN A C 1
ATOM 638 O O . ASN A 1 83 ? -1.275 17.331 -16.839 1.00 31.88 83 ASN A O 1
ATOM 642 N N . THR A 1 84 ? -2.784 15.810 -17.460 1.00 35.81 84 THR A N 1
ATOM 643 C CA . THR A 1 84 ? -2.640 16.042 -18.894 1.00 35.81 84 THR A CA 1
ATOM 644 C C . THR A 1 84 ? -3.444 17.277 -19.270 1.00 35.81 84 THR A C 1
ATOM 646 O O . THR A 1 84 ? -4.594 17.162 -19.680 1.00 35.81 84 THR A O 1
ATOM 649 N N . THR A 1 85 ? -2.811 18.448 -19.186 1.00 33.94 85 THR A N 1
ATOM 650 C CA . THR A 1 85 ? -3.242 19.625 -19.946 1.00 33.94 85 THR A CA 1
ATOM 651 C C . THR A 1 85 ? -2.018 20.386 -20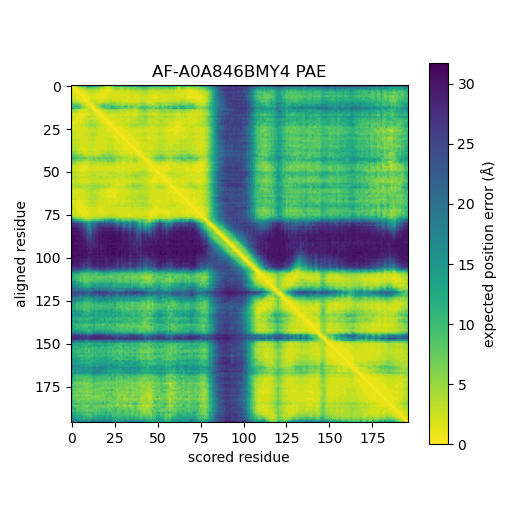.452 1.00 33.94 85 THR A C 1
ATOM 653 O O . THR A 1 85 ? -1.427 21.195 -19.749 1.00 33.94 85 THR A O 1
ATOM 656 N N . THR A 1 86 ? -1.656 20.051 -21.693 1.00 33.03 86 THR A N 1
ATOM 657 C CA . THR A 1 86 ? -1.059 20.892 -22.750 1.00 33.03 86 THR A CA 1
ATOM 658 C C . THR A 1 86 ? 0.088 21.852 -22.422 1.00 33.03 86 THR A C 1
ATOM 660 O O . THR A 1 86 ? -0.049 22.854 -21.730 1.00 33.03 86 THR A O 1
ATOM 663 N N . ALA A 1 87 ? 1.203 21.591 -23.105 1.00 42.59 87 ALA A N 1
ATOM 664 C CA . ALA A 1 87 ? 2.328 22.486 -23.296 1.00 42.59 87 ALA A CA 1
ATOM 665 C C . ALA A 1 87 ? 1.936 23.851 -23.888 1.00 42.59 87 ALA A C 1
ATOM 667 O O . ALA A 1 87 ? 1.189 23.921 -24.863 1.00 42.59 87 ALA A O 1
ATOM 668 N N . SER A 1 88 ? 2.596 24.905 -23.407 1.00 33.94 88 SER A N 1
ATOM 669 C CA . SER A 1 88 ? 3.029 26.021 -24.252 1.00 33.94 88 SER A CA 1
ATOM 670 C C . SER A 1 88 ? 4.234 26.734 -23.629 1.00 33.94 88 SER A C 1
ATOM 672 O O . SER A 1 88 ? 4.130 27.423 -22.621 1.00 33.94 88 SER A O 1
ATOM 674 N N . SER A 1 89 ? 5.384 26.492 -24.252 1.00 40.28 89 SER A N 1
ATOM 675 C CA . SER A 1 89 ? 6.511 27.388 -24.532 1.00 40.28 89 SER A CA 1
ATOM 676 C C . SER A 1 89 ? 6.469 28.811 -23.942 1.00 40.28 89 SER A C 1
ATOM 678 O O . SER A 1 89 ? 5.565 29.577 -24.254 1.00 40.28 89 SER A O 1
ATOM 680 N N . SER A 1 90 ? 7.550 29.260 -23.288 1.00 33.53 90 SER A N 1
ATOM 681 C CA . SER A 1 90 ? 8.605 30.094 -23.916 1.00 33.53 90 SER A CA 1
ATOM 682 C C . SER A 1 90 ? 9.373 31.006 -22.933 1.00 33.53 90 SER A C 1
ATOM 684 O O . SER A 1 90 ? 8.800 31.685 -22.092 1.00 33.53 90 SER A O 1
ATOM 686 N N . SER A 1 91 ? 10.699 31.020 -23.133 1.00 36.31 91 SER A N 1
ATOM 687 C CA . SER A 1 91 ? 11.658 32.139 -23.013 1.00 36.31 91 SER A CA 1
ATOM 688 C C . SER A 1 91 ? 11.805 32.957 -21.715 1.00 36.31 91 SER A C 1
ATOM 690 O O . SER A 1 91 ? 11.028 33.858 -21.442 1.00 36.31 91 SER A O 1
ATOM 692 N N . GLY A 1 92 ? 1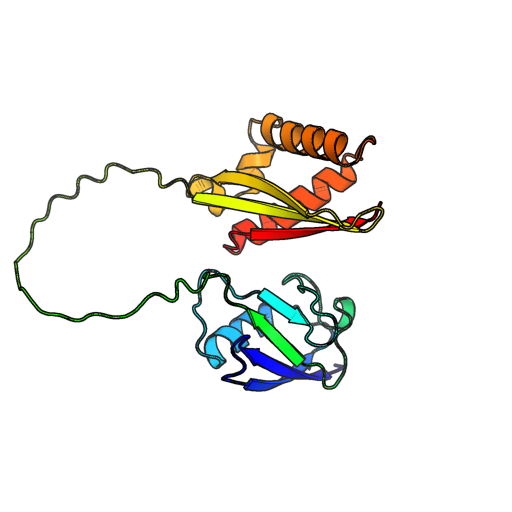2.970 32.766 -21.077 1.00 32.38 92 GLY A N 1
ATOM 693 C CA . GLY A 1 92 ? 14.019 33.790 -20.939 1.00 32.38 92 GLY A CA 1
ATOM 694 C C . GLY A 1 92 ? 13.848 34.904 -19.900 1.00 32.38 92 GLY A C 1
ATOM 695 O O . GLY A 1 92 ? 13.034 35.791 -20.091 1.00 32.38 92 GLY A O 1
ATOM 696 N N . ALA A 1 93 ? 14.738 34.947 -18.899 1.00 32.31 93 ALA A N 1
ATOM 697 C CA . ALA A 1 93 ? 15.521 36.139 -18.538 1.00 32.31 93 ALA A CA 1
ATOM 698 C C . ALA A 1 93 ? 16.436 35.870 -17.332 1.00 32.31 93 ALA A C 1
ATOM 700 O O . ALA A 1 93 ? 16.040 35.326 -16.307 1.00 32.31 93 ALA A O 1
ATOM 701 N N . PHE A 1 94 ? 17.678 36.302 -17.497 1.00 37.84 94 PHE A N 1
ATOM 702 C CA . PHE A 1 94 ? 18.731 36.431 -16.503 1.00 37.84 94 PHE A CA 1
ATOM 703 C C . PHE A 1 94 ? 18.394 37.543 -15.493 1.00 37.84 94 PHE A C 1
ATOM 705 O O . PHE A 1 94 ? 18.041 38.646 -15.910 1.00 37.84 94 PHE A O 1
ATOM 712 N N . SER A 1 95 ? 18.552 37.294 -14.188 1.00 34.22 95 SER A N 1
ATOM 713 C CA . SER A 1 95 ? 18.806 38.329 -13.170 1.00 34.22 95 SER A CA 1
ATOM 714 C C . SER A 1 95 ? 19.457 37.736 -11.912 1.00 34.22 95 SER A C 1
ATOM 716 O O . SER A 1 95 ? 19.124 36.644 -11.466 1.00 34.22 95 SER A O 1
ATOM 718 N N . GLN A 1 96 ? 20.441 38.485 -11.421 1.00 37.38 96 GLN A N 1
ATOM 719 C CA . GLN A 1 96 ? 21.433 38.210 -10.376 1.00 37.38 96 GLN A CA 1
ATOM 720 C C . GLN A 1 96 ? 20.863 38.234 -8.930 1.00 37.38 96 GLN A C 1
ATOM 722 O O . GLN A 1 96 ? 19.687 38.543 -8.748 1.00 37.38 96 GLN A O 1
ATOM 727 N N . PRO A 1 97 ? 21.672 37.894 -7.899 1.00 47.66 97 PRO A N 1
ATOM 728 C CA . PRO A 1 97 ? 21.211 37.269 -6.663 1.00 47.66 97 PRO A CA 1
ATOM 729 C C . PRO A 1 97 ? 20.764 38.274 -5.600 1.00 47.66 97 PRO A C 1
ATOM 731 O O . PRO A 1 97 ? 21.335 39.356 -5.463 1.00 47.66 97 PRO A O 1
ATOM 734 N N . GLN A 1 98 ? 19.809 37.860 -4.769 1.00 32.59 98 GLN A N 1
ATOM 735 C CA . GLN A 1 98 ? 19.590 38.466 -3.461 1.00 32.59 98 GLN A CA 1
ATOM 736 C C . GLN A 1 98 ? 19.573 37.386 -2.384 1.00 32.59 98 GLN A C 1
ATOM 738 O O . GLN A 1 98 ? 18.586 36.680 -2.192 1.00 32.59 98 GLN A O 1
ATOM 743 N N . ASP A 1 99 ? 20.687 37.315 -1.659 1.00 40.62 99 ASP A N 1
ATOM 744 C CA . ASP A 1 99 ? 20.721 36.837 -0.285 1.00 40.62 99 ASP A CA 1
ATOM 745 C C . ASP A 1 99 ? 19.775 37.691 0.563 1.00 40.62 99 ASP A C 1
ATOM 747 O O . ASP A 1 99 ? 20.065 38.847 0.874 1.00 40.62 99 ASP A O 1
ATOM 751 N N . LYS A 1 100 ? 18.647 37.097 0.946 1.00 33.06 100 LYS A N 1
ATOM 752 C CA . LYS A 1 100 ? 17.910 37.383 2.181 1.00 33.06 100 LYS A CA 1
ATOM 753 C C . LYS A 1 100 ? 17.216 36.092 2.602 1.00 33.06 100 LYS A C 1
ATOM 755 O O . LYS A 1 100 ? 16.034 35.888 2.342 1.00 33.06 100 LYS A O 1
ATOM 760 N N . PHE A 1 101 ? 17.962 35.213 3.265 1.00 35.97 101 PHE A N 1
ATOM 761 C CA . PHE A 1 101 ? 17.379 34.114 4.026 1.00 35.97 101 PHE A CA 1
ATOM 762 C C . PHE A 1 101 ? 16.603 34.687 5.216 1.00 35.97 101 PHE A C 1
ATOM 764 O O . PHE A 1 101 ? 17.142 34.907 6.297 1.00 35.97 101 PHE A O 1
ATOM 771 N N . SER A 1 102 ? 15.318 34.947 5.001 1.00 29.47 102 SER A N 1
ATOM 772 C CA . SER A 1 102 ? 14.319 34.919 6.059 1.00 29.47 102 SER A CA 1
ATOM 773 C C . SER A 1 102 ? 13.542 33.625 5.863 1.00 29.47 102 SER A C 1
ATOM 775 O O . SER A 1 102 ? 12.571 33.580 5.114 1.00 29.47 102 SER A O 1
ATOM 777 N N . TYR A 1 103 ? 14.017 32.543 6.484 1.00 36.06 103 TYR A N 1
ATOM 778 C CA . TYR A 1 103 ? 13.198 31.348 6.656 1.00 36.06 103 TYR A CA 1
ATOM 779 C C . TYR A 1 103 ? 12.085 31.713 7.635 1.00 36.06 103 TYR A C 1
ATOM 781 O O . TYR A 1 103 ? 12.270 31.691 8.849 1.00 36.06 103 TYR A O 1
ATOM 789 N N . SER A 1 104 ? 10.936 32.111 7.105 1.00 38.56 104 SER A N 1
ATOM 790 C CA . SER A 1 104 ? 9.680 31.847 7.798 1.00 38.56 104 SER A CA 1
ATOM 791 C C . SER A 1 104 ? 9.357 30.392 7.458 1.00 38.56 104 SER A C 1
ATOM 793 O O . SER A 1 104 ? 9.197 30.112 6.267 1.00 38.56 104 SER A O 1
ATOM 795 N N . PRO A 1 105 ? 9.315 29.449 8.419 1.00 44.03 105 PRO A N 1
ATOM 796 C CA . PRO A 1 105 ? 8.807 28.121 8.128 1.00 44.03 105 PRO A CA 1
ATOM 797 C C . PRO A 1 105 ? 7.327 28.308 7.805 1.00 44.03 105 PRO A C 1
ATOM 799 O O . PRO A 1 105 ? 6.490 28.512 8.678 1.00 44.03 105 PRO A O 1
ATOM 802 N N . THR A 1 106 ? 7.009 28.352 6.517 1.00 46.66 106 THR A N 1
ATOM 803 C CA . THR A 1 106 ? 5.658 28.037 6.082 1.00 46.66 106 THR A CA 1
ATOM 804 C C . THR A 1 106 ? 5.592 26.535 6.261 1.00 46.66 106 THR A C 1
ATOM 806 O O . THR A 1 106 ? 6.094 25.806 5.414 1.00 46.66 106 THR A O 1
ATOM 809 N N . GLU A 1 107 ? 5.109 26.090 7.423 1.00 54.62 107 GLU A N 1
ATOM 810 C CA . GLU A 1 107 ? 4.794 24.686 7.680 1.00 54.62 107 GLU A CA 1
ATOM 811 C C . GLU A 1 107 ? 3.841 24.245 6.570 1.00 54.62 107 GLU A C 1
ATOM 813 O O . GLU A 1 107 ? 2.649 24.560 6.568 1.00 54.62 107 GLU A O 1
ATOM 818 N N . SER A 1 108 ? 4.398 23.632 5.528 1.00 70.62 108 SER A N 1
ATOM 819 C CA . SER A 1 108 ? 3.625 23.180 4.390 1.00 70.62 108 SER A CA 1
ATOM 820 C C . SER A 1 108 ? 2.886 21.939 4.844 1.00 70.62 108 SER A C 1
ATOM 822 O O . SER A 1 108 ? 3.453 20.851 4.882 1.00 70.62 108 SER A O 1
ATOM 824 N N . LEU A 1 109 ? 1.631 22.120 5.243 1.00 78.75 109 LEU A N 1
ATOM 825 C CA . LEU A 1 109 ? 0.740 21.006 5.509 1.00 78.75 109 LEU A CA 1
ATOM 826 C C . LEU A 1 109 ? 0.528 20.225 4.217 1.00 78.75 109 LEU A C 1
ATOM 828 O O . LEU A 1 109 ? 0.182 20.804 3.183 1.00 78.75 109 LEU A O 1
ATOM 832 N N . VAL A 1 110 ? 0.697 18.911 4.291 1.00 82.94 110 VAL A N 1
ATOM 833 C CA . VAL A 1 110 ? 0.428 18.014 3.173 1.00 82.94 110 VAL A CA 1
ATOM 834 C C . VAL A 1 110 ? -0.735 17.101 3.517 1.00 82.94 110 VAL A C 1
ATOM 836 O O . VAL A 1 110 ? -0.803 16.526 4.603 1.00 82.94 110 VAL A O 1
ATOM 839 N N . THR A 1 111 ? -1.674 16.984 2.580 1.00 85.88 111 THR A N 1
ATOM 840 C CA . THR A 1 111 ? -2.849 16.129 2.733 1.00 85.88 111 THR A CA 1
ATOM 841 C C . THR A 1 111 ? -2.518 14.687 2.373 1.00 85.88 111 THR A C 1
ATOM 843 O O . THR A 1 111 ? -1.965 14.405 1.308 1.00 85.88 111 THR A O 1
ATOM 846 N N . TYR A 1 112 ? -2.917 13.784 3.257 1.00 86.19 112 TYR A N 1
ATOM 847 C CA . TYR A 1 112 ? -2.860 12.342 3.093 1.00 86.19 112 TYR A CA 1
ATOM 848 C C . TYR A 1 112 ? -4.267 11.777 3.192 1.00 86.19 112 TYR A C 1
ATOM 850 O O . TYR A 1 112 ? -5.036 12.204 4.051 1.00 86.19 112 TYR A O 1
ATOM 858 N N . THR A 1 113 ? -4.599 10.809 2.345 1.00 86.81 113 THR A N 1
ATOM 859 C CA . THR A 1 113 ? -5.940 10.227 2.258 1.00 86.81 113 THR A CA 1
ATOM 860 C C . THR A 1 113 ? -5.880 8.715 2.402 1.00 86.81 113 THR A C 1
ATOM 862 O O . THR A 1 113 ? -5.112 8.036 1.732 1.00 86.81 113 THR A O 1
ATOM 865 N N . LEU A 1 114 ? -6.703 8.181 3.289 1.00 86.00 114 LEU A N 1
ATOM 866 C CA . LEU A 1 114 ? -6.972 6.764 3.442 1.00 86.00 114 LEU A CA 1
ATOM 867 C C . LEU A 1 114 ? -8.204 6.415 2.601 1.00 86.00 114 LEU A C 1
ATOM 869 O O . LEU A 1 114 ? -9.274 6.969 2.844 1.00 86.00 114 LEU A O 1
ATOM 873 N N . ASN A 1 115 ? -8.060 5.501 1.645 1.00 83.44 115 ASN A N 1
ATOM 874 C CA . ASN A 1 115 ? -9.136 5.017 0.783 1.00 83.44 115 ASN A CA 1
ATOM 875 C C . ASN A 1 115 ? -9.557 3.623 1.257 1.00 83.44 115 ASN A C 1
ATOM 877 O O . ASN A 1 115 ? -8.879 2.628 1.004 1.00 83.44 115 ASN A O 1
ATOM 881 N N . LEU A 1 116 ? -10.665 3.545 1.982 1.00 81.19 116 LEU A N 1
ATOM 882 C CA . LEU A 1 116 ? -11.179 2.304 2.549 1.00 81.19 116 LEU A CA 1
ATOM 883 C C . LEU A 1 116 ? -12.194 1.669 1.607 1.00 81.19 116 LEU A C 1
ATOM 885 O O . LEU A 1 116 ? -13.277 2.214 1.393 1.00 81.19 116 LEU A O 1
ATOM 889 N N . SER A 1 117 ? -11.857 0.493 1.094 1.00 78.62 117 SER A N 1
ATOM 890 C CA . SER A 1 117 ? -12.759 -0.359 0.327 1.00 78.62 117 SER A CA 1
ATOM 891 C C . SER A 1 117 ? -13.425 -1.352 1.270 1.00 78.62 117 SER A C 1
ATOM 893 O O . SER A 1 117 ? -12.766 -2.186 1.889 1.00 78.62 117 SER A O 1
ATOM 895 N N . ILE A 1 118 ? -14.746 -1.276 1.396 1.00 74.62 118 ILE A N 1
ATOM 896 C CA . ILE A 1 118 ? -15.510 -2.200 2.235 1.00 74.62 118 ILE A CA 1
ATOM 897 C C . ILE A 1 118 ? -16.023 -3.345 1.363 1.00 74.62 118 ILE A C 1
ATOM 899 O O . ILE A 1 118 ? -17.002 -3.193 0.622 1.00 74.62 118 ILE A O 1
ATOM 903 N N . LEU A 1 119 ? -15.369 -4.499 1.479 1.00 65.06 119 LEU A N 1
ATOM 904 C CA . LEU A 1 119 ? -15.721 -5.723 0.772 1.00 65.06 119 LEU A CA 1
ATOM 905 C C . LEU A 1 119 ? -16.964 -6.339 1.431 1.00 65.06 119 LEU A C 1
ATOM 907 O O . LEU A 1 119 ? -16.918 -6.801 2.566 1.00 65.06 119 LEU A O 1
ATOM 911 N N . GLY A 1 120 ? -18.106 -6.300 0.734 1.00 65.50 120 GLY A N 1
ATOM 912 C CA . GLY A 1 120 ? -19.399 -6.742 1.268 1.00 65.50 120 GLY A CA 1
ATOM 913 C C . GLY A 1 120 ? -20.599 -6.077 0.583 1.00 65.50 120 GLY A C 1
ATOM 914 O O . GLY A 1 120 ? -20.557 -5.757 -0.609 1.00 65.50 120 GLY A O 1
ATOM 915 N N . LYS A 1 121 ? -21.701 -5.860 1.324 1.00 48.84 121 LYS A N 1
ATOM 916 C CA . LYS A 1 121 ? -22.922 -5.219 0.793 1.00 48.84 121 LYS A CA 1
ATOM 917 C C . LYS A 1 121 ? -22.608 -3.804 0.280 1.00 48.84 121 LYS A C 1
ATOM 919 O O . LYS A 1 121 ? -22.549 -2.852 1.052 1.00 48.84 121 LYS A O 1
ATOM 924 N N . ASN A 1 122 ? -22.530 -3.689 -1.047 1.00 58.38 122 ASN A N 1
ATOM 925 C CA . ASN A 1 122 ? -22.454 -2.469 -1.863 1.00 58.38 122 ASN A CA 1
ATOM 926 C C . ASN A 1 122 ? -21.059 -1.917 -2.198 1.00 58.38 122 ASN A C 1
ATOM 928 O O . ASN A 1 122 ? -21.020 -0.811 -2.728 1.00 58.38 122 ASN A O 1
ATOM 932 N N . ASN A 1 123 ? -19.968 -2.655 -1.941 1.00 65.06 123 ASN A N 1
ATOM 933 C CA . ASN A 1 123 ? -18.593 -2.304 -2.351 1.00 65.06 123 ASN A CA 1
ATOM 934 C C . ASN A 1 123 ? -18.298 -0.791 -2.262 1.00 65.06 123 ASN A C 1
ATOM 936 O O . ASN A 1 123 ? -18.033 -0.128 -3.267 1.00 65.06 123 ASN A O 1
ATOM 940 N N . ARG A 1 124 ? -18.493 -0.222 -1.066 1.00 72.75 124 ARG A N 1
ATOM 941 C CA . ARG A 1 124 ? -18.393 1.225 -0.846 1.00 72.75 124 ARG A CA 1
ATOM 942 C C . ARG A 1 124 ? -16.935 1.615 -0.650 1.00 72.75 124 ARG A C 1
ATOM 944 O O . ARG A 1 124 ? -16.214 0.922 0.062 1.00 72.75 124 ARG A O 1
ATOM 951 N N . ILE A 1 125 ? -16.557 2.741 -1.246 1.00 78.44 125 ILE A N 1
ATOM 952 C CA . ILE A 1 125 ? -15.270 3.397 -1.023 1.00 78.44 125 ILE A CA 1
ATOM 953 C C . ILE A 1 125 ? -15.513 4.574 -0.080 1.00 78.44 125 ILE A C 1
ATOM 955 O O . ILE A 1 125 ? -16.452 5.349 -0.284 1.00 78.44 125 ILE A O 1
ATOM 959 N N . PHE A 1 126 ? -14.701 4.673 0.964 1.00 82.44 126 PHE A N 1
ATOM 960 C CA . PHE A 1 126 ? -14.719 5.766 1.923 1.00 82.44 126 PHE A CA 1
ATOM 961 C C . PHE A 1 126 ? -13.348 6.421 1.993 1.00 82.44 126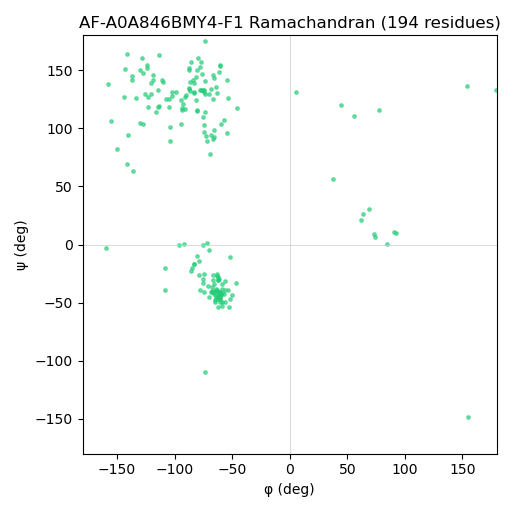 PHE A C 1
ATOM 963 O O . PHE A 1 126 ? -12.351 5.747 2.244 1.00 82.44 126 PHE A O 1
ATOM 970 N N . ASP A 1 127 ? -13.327 7.737 1.824 1.00 86.94 127 ASP A N 1
ATOM 971 C CA . ASP A 1 127 ? -12.102 8.522 1.856 1.00 86.94 127 ASP A CA 1
ATOM 972 C C . ASP A 1 127 ? -12.016 9.281 3.184 1.00 86.94 127 ASP A C 1
ATOM 974 O O . ASP A 1 127 ? -12.927 10.030 3.546 1.00 86.94 127 ASP A O 1
ATOM 978 N N . TYR A 1 128 ? -10.912 9.099 3.907 1.00 86.50 128 TYR A N 1
ATOM 979 C CA . TYR A 1 128 ? -10.611 9.821 5.143 1.00 86.50 128 TYR A CA 1
ATOM 980 C C . TYR A 1 128 ? -9.277 10.545 5.006 1.00 86.50 128 TYR A C 1
ATOM 982 O O . TYR A 1 128 ? -8.241 9.903 4.845 1.00 86.50 128 TYR A O 1
ATOM 990 N N . SER A 1 129 ? -9.279 11.874 5.095 1.00 89.19 129 SER A N 1
ATOM 991 C CA . SER A 1 129 ? -8.069 12.676 4.892 1.00 89.19 129 SER A CA 1
ATOM 992 C C . SER A 1 129 ? -7.580 13.341 6.174 1.00 89.19 129 SER A C 1
ATOM 994 O O . SER A 1 129 ? -8.368 13.861 6.963 1.00 89.19 129 SER A O 1
ATOM 996 N N . ILE A 1 130 ? -6.260 13.385 6.337 1.00 86.94 130 ILE A N 1
ATOM 997 C CA . ILE A 1 130 ? -5.559 14.146 7.375 1.00 86.94 130 ILE A CA 1
ATOM 998 C C . ILE A 1 130 ? -4.558 15.094 6.727 1.00 86.94 130 ILE A C 1
ATOM 1000 O O . ILE A 1 130 ? -4.061 14.840 5.631 1.00 86.94 130 ILE A O 1
ATOM 1004 N N . ASN A 1 131 ? -4.236 16.177 7.425 1.00 86.31 131 ASN A N 1
ATOM 1005 C CA . ASN A 1 131 ? -3.140 17.060 7.051 1.00 86.31 131 ASN A CA 1
ATOM 1006 C C . ASN A 1 131 ? -1.996 16.845 8.033 1.00 86.31 131 ASN A C 1
ATOM 1008 O O . ASN A 1 131 ? -2.206 16.950 9.243 1.00 86.31 131 ASN A O 1
ATOM 1012 N N . LEU A 1 132 ? -0.813 16.541 7.507 1.00 84.00 132 LEU A N 1
ATOM 1013 C CA . LEU A 1 132 ? 0.396 16.350 8.294 1.00 84.00 132 LEU A CA 1
ATOM 1014 C C . LEU A 1 132 ? 1.368 17.499 8.044 1.00 84.00 132 LEU A C 1
ATOM 1016 O O . LEU A 1 132 ? 1.518 17.975 6.921 1.00 84.00 132 LEU A O 1
ATOM 1020 N N . GLU A 1 133 ? 2.013 17.937 9.117 1.00 82.12 133 GLU A N 1
ATOM 1021 C CA . GLU A 1 133 ? 3.215 18.768 9.052 1.00 82.12 133 GLU A CA 1
ATOM 1022 C C . GLU A 1 133 ? 4.417 17.889 8.695 1.00 82.12 133 GLU A C 1
ATOM 1024 O O . GLU A 1 133 ? 4.413 16.695 8.997 1.00 82.12 133 GLU A O 1
ATOM 1029 N N . GLU A 1 134 ? 5.469 18.487 8.134 1.00 78.06 134 GLU A N 1
ATOM 1030 C CA . GLU A 1 134 ? 6.680 17.781 7.684 1.00 78.06 134 GLU A CA 1
ATOM 1031 C C . GLU A 1 134 ? 7.256 16.841 8.760 1.00 78.06 134 GLU A C 1
ATOM 1033 O O . GLU A 1 134 ? 7.541 15.678 8.490 1.00 78.06 134 GLU A O 1
ATOM 1038 N N . PHE A 1 135 ? 7.311 17.291 10.018 1.00 79.62 135 PHE A N 1
ATOM 1039 C CA . PHE A 1 135 ? 7.775 16.477 11.149 1.00 79.62 135 PHE A CA 1
ATOM 1040 C C . PHE A 1 135 ? 6.955 15.188 11.367 1.00 79.62 135 PHE A C 1
ATOM 1042 O O . PHE A 1 135 ? 7.494 14.154 11.773 1.00 79.62 135 PHE A O 1
ATOM 1049 N N . HIS A 1 136 ? 5.650 15.239 11.098 1.00 83.50 136 HIS A N 1
ATOM 1050 C CA . HIS A 1 136 ? 4.753 14.095 11.224 1.00 83.50 136 HIS A CA 1
ATOM 1051 C C . HIS A 1 136 ? 4.784 13.180 9.993 1.00 83.50 136 HIS A C 1
ATOM 1053 O O . HIS A 1 136 ? 4.349 12.038 10.107 1.00 83.50 136 HIS A O 1
ATOM 1059 N N . GLU A 1 137 ? 5.299 13.626 8.843 1.00 82.06 137 GLU A N 1
ATOM 1060 C CA . GLU A 1 137 ? 5.473 12.759 7.668 1.00 82.06 137 GLU A CA 1
ATOM 1061 C C . GLU A 1 137 ? 6.544 11.690 7.915 1.00 82.06 137 GLU A C 1
ATOM 1063 O O . GLU A 1 137 ? 6.343 10.525 7.577 1.00 82.06 137 GLU A O 1
ATOM 1068 N N . ASP A 1 138 ? 7.646 12.065 8.570 1.00 80.81 138 ASP A N 1
ATOM 1069 C CA . ASP A 1 138 ? 8.735 11.137 8.903 1.00 80.81 138 ASP A CA 1
ATOM 1070 C C . ASP A 1 138 ? 8.374 10.195 10.063 1.00 80.81 138 ASP A C 1
ATOM 1072 O O . ASP A 1 138 ? 8.927 9.103 10.194 1.00 80.81 138 ASP A O 1
ATOM 1076 N N . ASN A 1 139 ? 7.450 10.618 10.933 1.00 84.81 139 ASN A N 1
ATOM 1077 C CA . ASN A 1 139 ? 7.037 9.875 12.124 1.00 84.81 139 ASN A CA 1
ATOM 1078 C C . ASN A 1 139 ? 5.505 9.886 12.292 1.00 84.81 139 ASN A C 1
ATOM 1080 O O . ASN A 1 139 ? 4.996 10.389 13.303 1.00 84.81 139 ASN A O 1
ATOM 1084 N N . PRO A 1 140 ? 4.735 9.305 11.353 1.00 87.50 140 PRO A N 1
ATOM 1085 C CA . PRO A 1 140 ? 3.273 9.411 11.342 1.00 87.50 140 PRO A CA 1
ATOM 1086 C C . PRO A 1 140 ? 2.628 8.773 12.567 1.00 87.50 140 PRO A C 1
ATOM 1088 O O . PRO A 1 140 ? 1.577 9.212 13.032 1.00 87.50 140 PRO A O 1
ATOM 1091 N N . GLN A 1 141 ? 3.291 7.799 13.193 1.00 87.88 141 GLN A N 1
ATOM 1092 C CA . GLN A 1 141 ? 2.815 7.216 14.441 1.00 87.88 141 GLN A CA 1
ATOM 1093 C C . GLN A 1 141 ? 2.735 8.263 15.556 1.00 87.88 141 GLN A C 1
ATOM 1095 O O . GLN A 1 141 ? 1.889 8.124 16.431 1.00 87.88 141 GLN A O 1
ATOM 1100 N N . GLN A 1 142 ? 3.574 9.305 15.557 1.00 84.81 142 GLN A N 1
ATOM 1101 C CA . GLN A 1 142 ? 3.506 10.364 16.566 1.00 84.81 142 GLN A CA 1
ATOM 1102 C C . GLN A 1 142 ? 2.234 11.201 16.429 1.00 84.81 142 GLN A C 1
ATOM 1104 O O . GLN A 1 142 ? 1.614 11.499 17.449 1.00 84.81 142 GLN A O 1
ATOM 1109 N N . PHE A 1 143 ? 1.779 11.460 15.200 1.00 84.94 143 PHE A N 1
ATOM 1110 C CA . PHE A 1 143 ? 0.500 12.125 14.943 1.00 84.94 143 PHE A CA 1
ATOM 1111 C C . PHE A 1 143 ? -0.675 11.342 15.554 1.00 84.94 143 PHE A C 1
ATOM 1113 O O . PHE A 1 143 ? -1.547 11.918 16.207 1.00 84.94 143 PHE A O 1
ATOM 1120 N N . PHE A 1 144 ? -0.651 10.010 15.437 1.00 83.50 144 PHE A N 1
ATOM 1121 C CA . PHE A 1 144 ? -1.689 9.143 16.003 1.00 83.50 144 PHE A CA 1
ATOM 1122 C C . PHE A 1 144 ? -1.481 8.772 17.488 1.00 83.50 144 PHE A C 1
ATOM 1124 O O . PHE A 1 144 ? -2.453 8.392 18.147 1.00 83.50 144 PHE A O 1
ATOM 1131 N N . ASN A 1 145 ? -0.258 8.872 18.034 1.00 77.75 145 ASN A N 1
ATOM 1132 C CA . ASN A 1 145 ? 0.088 8.396 19.385 1.00 77.75 145 ASN A CA 1
ATOM 1133 C C . ASN A 1 145 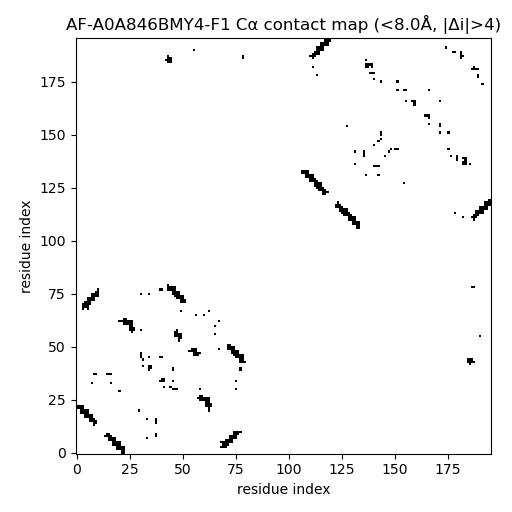? 0.345 9.495 20.426 1.00 77.75 145 ASN A C 1
ATOM 1135 O O . ASN A 1 145 ? 0.012 9.285 21.591 1.00 77.75 145 ASN A O 1
ATOM 1139 N N . GLN A 1 146 ? 1.005 10.610 20.093 1.00 55.78 146 GLN A N 1
ATOM 1140 C CA . GLN A 1 146 ? 1.754 11.338 21.128 1.00 55.78 146 GLN A CA 1
ATOM 1141 C C . GLN A 1 146 ? 0.926 12.222 22.057 1.00 55.78 146 GLN A C 1
ATOM 1143 O O . GLN A 1 146 ? 1.340 12.438 23.193 1.00 55.78 146 GLN A O 1
ATOM 1148 N N . SER A 1 147 ? -0.235 12.739 21.668 1.00 45.91 147 SER A N 1
ATOM 1149 C CA . SER A 1 147 ? -1.021 13.601 22.581 1.00 45.91 147 SER A CA 1
ATOM 1150 C C . SER A 1 147 ? -2.505 13.710 22.221 1.00 45.91 147 SER A C 1
ATOM 1152 O O . SER A 1 147 ? -3.274 14.348 22.934 1.00 45.91 147 SER A O 1
ATOM 1154 N N . ASN A 1 148 ? -2.921 13.080 21.118 1.00 52.75 148 ASN A N 1
ATOM 1155 C CA . ASN A 1 148 ? -4.242 13.222 20.517 1.00 52.75 148 ASN A CA 1
ATOM 1156 C C . ASN A 1 148 ? -4.749 11.871 19.997 1.00 52.75 148 ASN A C 1
ATOM 1158 O O . ASN A 1 148 ? -5.010 11.699 18.808 1.00 52.75 148 ASN A O 1
ATOM 1162 N N . GLY A 1 149 ? -5.062 10.956 20.921 1.00 62.88 149 GLY A N 1
ATOM 1163 C CA . GLY A 1 149 ? -5.961 9.832 20.620 1.00 62.88 149 GLY A CA 1
ATOM 1164 C C . GLY A 1 149 ? -7.290 10.276 19.982 1.00 62.88 149 GLY A C 1
ATOM 1165 O O . GLY A 1 149 ? -8.003 9.445 19.448 1.00 62.88 149 GLY A O 1
ATOM 1166 N N . LYS A 1 150 ? -7.590 11.585 19.973 1.00 82.69 150 LYS A N 1
ATOM 1167 C CA . LYS A 1 150 ? -8.690 12.220 19.248 1.00 82.69 150 LYS A CA 1
ATOM 1168 C C . LYS A 1 150 ? -8.739 11.859 17.769 1.00 82.69 150 LYS A C 1
ATOM 1170 O O . LYS A 1 150 ? -9.822 11.554 17.309 1.00 82.69 150 LYS A O 1
ATOM 1175 N N . GLU A 1 151 ? -7.635 11.894 17.022 1.00 86.81 151 GLU A N 1
ATOM 1176 C CA . GLU A 1 151 ? -7.721 11.634 15.573 1.00 86.81 151 GLU A CA 1
ATOM 1177 C C . GLU A 1 151 ? -7.937 10.147 15.290 1.00 86.81 151 GLU A C 1
ATOM 1179 O O . GLU A 1 151 ? -8.801 9.771 14.506 1.00 86.81 151 GLU A O 1
ATOM 1184 N N . LYS A 1 152 ? -7.240 9.289 16.041 1.00 86.19 152 LYS A N 1
ATOM 1185 C CA . LYS A 1 152 ? -7.499 7.848 16.040 1.00 86.19 152 LYS A CA 1
ATOM 1186 C C . LYS A 1 152 ? -8.939 7.520 16.462 1.00 86.19 152 LYS A C 1
ATOM 1188 O O . LYS A 1 152 ? -9.538 6.613 15.894 1.00 86.19 152 LYS A O 1
ATOM 1193 N N . GLN A 1 153 ? -9.487 8.247 17.438 1.00 87.50 153 GLN A N 1
ATOM 1194 C CA . GLN A 1 153 ? -10.867 8.088 17.891 1.00 87.50 153 GLN A CA 1
ATOM 1195 C C . GLN A 1 153 ? -11.859 8.573 16.835 1.00 87.50 153 GLN A C 1
ATOM 1197 O O . GLN A 1 153 ? -12.781 7.838 16.530 1.00 87.50 153 GLN A O 1
ATOM 1202 N N . LYS A 1 154 ? -11.638 9.735 16.207 1.00 89.12 154 LYS A N 1
ATOM 1203 C CA . LYS A 1 154 ? -12.469 10.214 15.090 1.00 89.12 154 LYS A CA 1
ATOM 1204 C C . LYS A 1 154 ? -12.500 9.214 13.941 1.00 89.12 154 LYS A C 1
ATOM 1206 O O . LYS A 1 154 ? -13.568 8.962 13.396 1.00 89.12 154 LYS A O 1
ATOM 1211 N N . LEU A 1 155 ? -11.351 8.626 13.598 1.00 88.88 155 LEU A N 1
ATOM 1212 C CA . LEU A 1 155 ? -11.290 7.568 12.595 1.00 88.88 155 LEU A CA 1
ATOM 1213 C C . LEU A 1 155 ? -12.113 6.350 13.036 1.00 88.88 155 LEU A C 1
ATOM 1215 O O . LEU A 1 155 ? -12.876 5.814 12.239 1.00 88.88 155 LEU A O 1
ATOM 1219 N N . ALA A 1 156 ? -11.989 5.923 14.296 1.00 89.38 156 ALA A N 1
ATOM 1220 C CA . ALA A 1 156 ? -12.780 4.818 14.833 1.00 89.38 156 ALA A CA 1
ATOM 1221 C C . ALA A 1 156 ? -14.290 5.115 14.794 1.00 89.38 156 ALA A C 1
ATOM 1223 O O . ALA A 1 156 ? -15.050 4.271 14.326 1.00 89.38 156 ALA A O 1
ATOM 1224 N N . ASP A 1 157 ? -14.709 6.310 15.211 1.00 90.25 157 ASP A N 1
ATOM 1225 C CA . ASP A 1 157 ? -16.107 6.751 15.212 1.00 90.25 157 ASP A CA 1
ATOM 1226 C C . ASP A 1 157 ? -16.666 6.795 13.777 1.00 90.25 157 ASP A C 1
ATOM 1228 O O . ASP A 1 157 ? -17.741 6.257 13.511 1.00 90.25 157 ASP A O 1
ATOM 1232 N N . ALA A 1 158 ? -15.905 7.352 12.826 1.00 87.88 158 ALA A N 1
ATOM 1233 C CA . ALA A 1 158 ? -16.283 7.399 11.413 1.00 87.88 158 ALA A CA 1
ATOM 1234 C C . ALA A 1 158 ? -16.419 5.994 10.804 1.00 87.88 158 ALA A C 1
ATOM 1236 O O . ALA A 1 158 ? -17.358 5.720 10.058 1.00 87.88 158 ALA A O 1
ATOM 1237 N N . LEU A 1 159 ? -15.512 5.077 11.154 1.00 87.50 159 LEU A N 1
ATOM 1238 C CA . LEU A 1 159 ? -15.591 3.679 10.737 1.00 87.50 159 LEU A CA 1
ATOM 1239 C C . LEU A 1 159 ? -16.814 2.970 11.336 1.00 87.50 159 LEU A C 1
ATOM 1241 O O . LEU A 1 159 ? -17.471 2.205 10.635 1.00 87.50 159 LEU A O 1
ATOM 1245 N N . GLN A 1 160 ? -17.150 3.223 12.603 1.00 89.81 160 GLN A N 1
ATOM 1246 C CA . GLN A 1 160 ? -18.347 2.652 13.233 1.00 89.81 160 GLN A CA 1
ATOM 1247 C C . GLN A 1 160 ? -19.634 3.143 12.568 1.00 89.81 160 GLN A C 1
ATOM 1249 O O . GLN A 1 160 ? -20.522 2.337 12.285 1.00 89.81 160 GLN A O 1
ATOM 1254 N N . GLU A 1 161 ? -19.724 4.444 12.280 1.00 86.94 161 GLU A N 1
ATOM 1255 C CA . GLU A 1 161 ? -20.858 5.032 11.561 1.00 86.94 161 GLU A CA 1
ATOM 1256 C C . GLU A 1 161 ? -20.999 4.426 10.159 1.00 86.94 161 GLU A C 1
ATOM 1258 O O . GLU A 1 161 ? -22.091 4.023 9.752 1.00 86.94 161 GLU A O 1
ATOM 1263 N N . LEU A 1 162 ? -19.881 4.287 9.444 1.00 83.19 162 LEU A N 1
ATOM 1264 C CA . LEU A 1 162 ? -19.839 3.745 8.090 1.00 83.19 162 LEU A CA 1
ATOM 1265 C C . LEU A 1 162 ? -20.227 2.261 8.028 1.00 83.19 162 LEU A C 1
ATOM 1267 O O . LEU A 1 162 ? -20.957 1.849 7.122 1.00 83.19 162 LEU A O 1
ATOM 1271 N N . LEU A 1 163 ? -19.731 1.458 8.972 1.00 83.69 163 LEU A N 1
ATOM 1272 C CA . LEU A 1 163 ? -19.973 0.015 9.016 1.00 83.69 163 LEU A CA 1
ATOM 1273 C C . LEU A 1 163 ? -21.316 -0.338 9.674 1.00 83.69 163 LEU A C 1
ATOM 1275 O O . LEU A 1 163 ? -21.789 -1.464 9.520 1.00 83.69 163 LEU A O 1
ATOM 1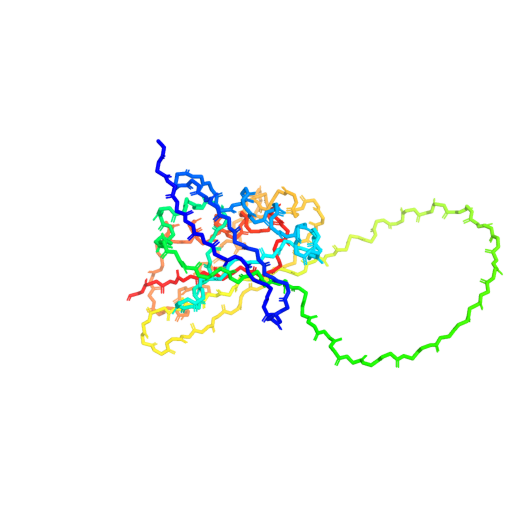279 N N . GLY A 1 164 ? -21.930 0.589 10.418 1.00 83.25 164 GLY A N 1
ATOM 1280 C CA . GLY A 1 164 ? -23.149 0.332 11.190 1.00 83.25 164 GLY A CA 1
ATOM 1281 C C . GLY A 1 164 ? -22.968 -0.736 12.277 1.00 83.25 164 GLY A C 1
ATOM 1282 O O . GLY A 1 164 ? -23.946 -1.347 12.709 1.00 83.25 164 GLY A O 1
ATOM 1283 N N . ARG A 1 165 ? -21.721 -0.992 12.694 1.00 84.00 165 ARG A N 1
ATOM 1284 C CA . ARG A 1 165 ? -21.340 -1.946 13.743 1.00 84.00 165 ARG A CA 1
ATOM 1285 C C . ARG A 1 165 ? -20.203 -1.390 14.585 1.00 84.00 165 ARG A C 1
ATOM 1287 O O . ARG A 1 165 ? -19.478 -0.491 14.168 1.00 84.00 165 ARG A O 1
ATOM 1294 N N . GLU A 1 166 ? -19.998 -1.996 15.745 1.00 84.50 166 GLU A N 1
ATOM 1295 C CA . GLU A 1 166 ? -18.800 -1.744 16.531 1.00 84.50 166 GLU A CA 1
ATOM 1296 C C . GLU A 1 166 ? -17.563 -2.274 15.783 1.00 84.50 166 GLU A C 1
ATOM 1298 O O . GLU A 1 166 ? -17.505 -3.439 15.369 1.00 84.50 166 GLU A O 1
ATOM 1303 N N . ILE A 1 167 ? -16.582 -1.396 15.572 1.00 85.69 167 ILE A N 1
ATOM 1304 C CA . ILE A 1 167 ? -15.268 -1.763 15.051 1.00 85.69 167 ILE A CA 1
ATOM 1305 C C . ILE A 1 167 ? -14.350 -2.155 16.208 1.00 85.69 167 ILE A C 1
ATOM 1307 O O . ILE A 1 167 ? -14.289 -1.471 17.231 1.00 85.69 167 ILE A O 1
ATOM 1311 N N . ASN A 1 168 ? -13.616 -3.255 16.059 1.00 85.50 168 ASN A N 1
ATOM 1312 C CA . ASN A 1 168 ? -12.678 -3.682 17.087 1.00 85.50 168 ASN A CA 1
ATOM 1313 C C . ASN A 1 168 ? -11.441 -2.768 17.084 1.00 85.50 168 ASN A C 1
ATOM 1315 O O . ASN A 1 168 ? -10.884 -2.432 16.038 1.00 85.50 168 ASN A O 1
ATOM 1319 N N . SER A 1 169 ? -10.938 -2.439 18.276 1.00 84.75 169 SER A N 1
ATOM 1320 C CA . SER A 1 169 ? -9.649 -1.765 18.485 1.00 84.75 169 SER A CA 1
ATOM 1321 C C . SER A 1 169 ? -8.484 -2.367 17.679 1.00 84.75 169 SER A C 1
ATOM 1323 O O . SER A 1 169 ? -7.592 -1.632 17.251 1.00 84.75 169 SER A O 1
ATOM 1325 N N . HIS A 1 170 ? -8.494 -3.685 17.445 1.00 86.44 170 HIS A N 1
ATOM 1326 C CA . HIS A 1 170 ? -7.494 -4.369 16.630 1.00 86.44 170 HIS A CA 1
ATOM 1327 C C . HIS A 1 170 ? -7.589 -3.984 15.146 1.00 86.44 170 HIS A C 1
ATOM 1329 O O . HIS A 1 170 ? -6.561 -3.750 14.515 1.00 86.44 170 HIS A O 1
ATOM 1335 N N . GLU A 1 171 ? -8.803 -3.860 14.600 1.00 86.94 171 GLU A N 1
ATOM 1336 C CA . GLU A 1 171 ? -9.033 -3.437 13.211 1.00 86.94 171 GLU A CA 1
ATOM 1337 C C . GLU A 1 171 ? -8.555 -1.995 13.011 1.00 86.94 171 GLU A C 1
ATOM 1339 O O . GLU A 1 171 ? -7.761 -1.730 12.113 1.00 86.94 171 GLU A O 1
ATOM 1344 N N . VAL A 1 172 ? -8.928 -1.080 13.914 1.00 88.94 172 VAL A N 1
ATOM 1345 C CA . VAL A 1 172 ? -8.464 0.320 13.873 1.00 88.94 172 VAL A CA 1
ATOM 1346 C C . VAL A 1 172 ? -6.942 0.398 13.969 1.00 88.94 172 VAL A C 1
ATOM 1348 O O . VAL A 1 172 ? -6.305 1.152 13.237 1.00 88.94 172 VAL A O 1
ATOM 1351 N N . LYS A 1 173 ? -6.328 -0.390 14.863 1.00 89.38 173 LYS A N 1
ATOM 1352 C CA . LYS A 1 173 ? -4.868 -0.423 15.009 1.00 89.38 173 LYS A CA 1
ATOM 1353 C C . LYS A 1 173 ? -4.181 -0.926 13.737 1.00 89.38 173 LYS A C 1
ATOM 1355 O O . LYS A 1 173 ? -3.141 -0.374 13.390 1.00 89.38 173 LYS A O 1
ATOM 1360 N N . ARG A 1 174 ? -4.751 -1.927 13.058 1.00 89.88 174 ARG A N 1
ATOM 1361 C CA . ARG A 1 174 ? -4.248 -2.422 11.769 1.00 89.88 174 ARG A CA 1
ATOM 1362 C C . ARG A 1 174 ? -4.300 -1.327 10.704 1.00 89.88 174 ARG A C 1
ATOM 1364 O O . ARG A 1 174 ? -3.263 -1.011 10.139 1.00 89.88 174 ARG A O 1
ATOM 1371 N N . ILE A 1 175 ? -5.467 -0.708 10.502 1.00 89.94 175 ILE A N 1
ATOM 1372 C CA . ILE A 1 175 ? -5.671 0.352 9.497 1.00 89.94 175 ILE A CA 1
ATOM 1373 C C . ILE A 1 175 ? -4.694 1.511 9.720 1.00 89.94 175 ILE A C 1
ATOM 1375 O O . ILE A 1 175 ? -4.008 1.934 8.795 1.00 89.94 175 ILE A O 1
ATOM 1379 N N . VAL A 1 176 ? -4.598 2.006 10.959 1.00 90.75 176 VAL A N 1
ATOM 1380 C CA . VAL A 1 176 ? -3.677 3.101 11.299 1.00 90.75 176 VAL A CA 1
ATOM 1381 C C . VAL A 1 176 ? -2.222 2.681 11.096 1.00 90.75 176 VAL A C 1
ATOM 1383 O O . VAL A 1 176 ? -1.427 3.489 10.628 1.00 90.75 176 VAL A O 1
ATOM 1386 N N . GLY A 1 177 ? -1.870 1.435 11.427 1.00 89.94 177 GLY A N 1
ATOM 1387 C CA . GLY A 1 177 ? -0.534 0.887 11.195 1.00 89.94 177 GLY A CA 1
ATOM 1388 C C . GLY A 1 177 ? -0.149 0.908 9.718 1.00 89.94 177 GLY A C 1
ATOM 1389 O O . GLY A 1 177 ? 0.864 1.505 9.370 1.00 89.94 177 GLY A O 1
ATOM 1390 N N . GLU A 1 178 ? -0.999 0.344 8.857 1.00 89.19 178 GLU A N 1
ATOM 1391 C CA . GLU A 1 178 ? -0.791 0.333 7.402 1.00 89.19 178 GLU A CA 1
ATOM 1392 C C . GLU A 1 178 ? -0.718 1.746 6.820 1.00 89.19 178 GLU A C 1
ATOM 1394 O O . GLU A 1 178 ? 0.132 2.033 5.980 1.00 89.19 178 GLU A O 1
ATOM 1399 N N . TRP A 1 179 ? -1.570 2.657 7.293 1.00 91.56 179 TRP A N 1
ATOM 1400 C CA . TRP A 1 179 ? -1.539 4.039 6.832 1.00 91.56 179 TRP A CA 1
ATOM 1401 C C . TRP A 1 179 ? -0.251 4.757 7.244 1.00 91.56 179 TRP A C 1
ATOM 1403 O O . TRP A 1 179 ? 0.351 5.458 6.436 1.00 91.56 179 TRP A O 1
ATOM 1413 N N . CYS A 1 180 ? 0.223 4.541 8.474 1.00 90.56 180 CYS A N 1
ATOM 1414 C CA . CYS A 1 180 ? 1.505 5.083 8.925 1.00 90.56 180 CYS A CA 1
ATOM 1415 C C . CYS A 1 180 ? 2.677 4.551 8.093 1.00 90.56 180 CYS A C 1
ATOM 1417 O O . CYS A 1 180 ? 3.591 5.310 7.788 1.00 90.56 180 CYS A O 1
ATOM 1419 N N . GLU A 1 181 ? 2.670 3.265 7.740 1.00 89.19 181 GLU A N 1
ATOM 1420 C CA . GLU A 1 181 ? 3.702 2.678 6.880 1.00 89.19 181 GLU A CA 1
ATOM 1421 C C . GLU A 1 181 ? 3.705 3.329 5.494 1.00 89.19 181 GLU A C 1
ATOM 1423 O O . GLU A 1 181 ? 4.755 3.759 5.018 1.00 89.19 181 GLU A O 1
ATOM 1428 N N . ASP A 1 182 ? 2.531 3.482 4.880 1.00 89.19 182 ASP A N 1
ATOM 1429 C CA . ASP A 1 182 ? 2.400 4.134 3.580 1.00 89.19 182 ASP A CA 1
ATOM 1430 C C . ASP A 1 182 ? 2.853 5.610 3.626 1.00 89.19 182 ASP A C 1
ATOM 1432 O O . ASP A 1 182 ? 3.598 6.052 2.747 1.00 89.19 182 ASP A O 1
ATOM 1436 N N . ILE A 1 183 ? 2.457 6.360 4.663 1.00 89.25 183 ILE A N 1
ATOM 1437 C CA . ILE A 1 183 ? 2.864 7.761 4.861 1.00 89.25 183 ILE A CA 1
ATOM 1438 C C . ILE A 1 183 ? 4.384 7.872 4.998 1.00 89.25 183 ILE A C 1
ATOM 1440 O O . ILE A 1 183 ? 4.990 8.692 4.313 1.00 89.25 183 ILE A O 1
ATOM 1444 N N . ALA A 1 184 ? 5.007 7.021 5.820 1.00 87.06 184 ALA A N 1
ATOM 1445 C CA . ALA A 1 184 ? 6.456 7.027 6.034 1.00 87.06 184 ALA A CA 1
ATOM 1446 C C . ALA A 1 184 ? 7.244 6.690 4.753 1.00 87.06 184 ALA A C 1
ATOM 1448 O O . ALA A 1 184 ? 8.380 7.126 4.573 1.00 87.06 184 ALA A O 1
ATOM 1449 N N . LEU A 1 185 ? 6.636 5.934 3.833 1.00 83.69 185 LEU A N 1
ATOM 1450 C CA . LEU A 1 185 ? 7.183 5.679 2.498 1.00 83.69 185 LEU A CA 1
ATOM 1451 C C . LEU A 1 185 ? 6.922 6.834 1.512 1.00 83.69 185 LEU A C 1
ATOM 1453 O O . LEU A 1 185 ? 7.493 6.858 0.421 1.00 83.69 185 LEU A O 1
ATOM 1457 N N . GLY A 1 186 ? 6.092 7.808 1.885 1.00 84.25 186 GLY A N 1
ATOM 1458 C CA . GLY A 1 186 ? 5.745 8.983 1.089 1.00 84.25 186 GLY A CA 1
ATOM 1459 C C . GLY A 1 186 ? 4.493 8.818 0.225 1.00 84.25 186 GLY A C 1
ATOM 1460 O O . GLY A 1 186 ? 4.217 9.689 -0.606 1.00 84.25 186 GLY A O 1
ATOM 1461 N N . TYR A 1 187 ? 3.719 7.742 0.392 1.00 85.75 187 TYR A N 1
ATOM 1462 C CA . TYR A 1 187 ? 2.441 7.585 -0.301 1.00 85.75 187 TYR A CA 1
ATOM 1463 C C . TYR A 1 187 ? 1.404 8.566 0.251 1.00 85.75 187 TYR A C 1
ATOM 1465 O O . TYR A 1 187 ? 1.188 8.648 1.454 1.00 85.75 187 TYR A O 1
ATOM 1473 N N . ARG A 1 188 ? 0.747 9.312 -0.646 1.00 87.50 188 ARG A N 1
ATOM 1474 C CA . ARG A 1 188 ? -0.296 10.295 -0.293 1.00 87.50 188 ARG A CA 1
ATOM 1475 C C . ARG A 1 188 ? -1.689 9.686 -0.165 1.00 87.50 188 ARG A C 1
ATOM 1477 O O . ARG A 1 188 ? -2.541 10.240 0.516 1.00 87.50 188 ARG A O 1
ATOM 1484 N N . GLU A 1 189 ? -1.903 8.552 -0.808 1.00 85.44 189 GLU A N 1
ATOM 1485 C CA . GLU A 1 189 ? -3.146 7.784 -0.776 1.00 85.44 189 GLU A CA 1
ATOM 1486 C C . GLU A 1 189 ? -2.827 6.419 -0.191 1.00 85.44 189 GLU A C 1
ATOM 1488 O O . GLU A 1 189 ? -1.778 5.896 -0.543 1.00 85.44 189 GLU A O 1
ATOM 1493 N N . THR A 1 190 ? -3.687 5.828 0.635 1.00 86.12 190 THR A N 1
ATOM 1494 C CA . THR A 1 190 ? -3.498 4.486 1.211 1.00 86.12 190 THR A CA 1
ATOM 1495 C C . THR A 1 190 ? -4.764 3.666 0.993 1.00 86.12 190 THR A C 1
ATOM 1497 O O . THR A 1 190 ? -5.743 3.884 1.703 1.00 86.12 190 THR A O 1
ATOM 1500 N N . PRO A 1 191 ? -4.774 2.712 0.048 1.00 84.56 191 PRO A N 1
ATOM 1501 C CA . PRO A 1 191 ? -5.904 1.809 -0.124 1.00 84.56 191 PRO A CA 1
ATOM 1502 C C . PRO A 1 191 ? -5.910 0.781 1.007 1.00 84.56 191 PRO A C 1
ATOM 1504 O O . PRO A 1 191 ? -4.870 0.195 1.285 1.00 84.56 191 PRO A O 1
ATOM 1507 N N . VAL A 1 192 ? -7.040 0.551 1.669 1.00 84.50 192 VAL A N 1
ATOM 1508 C CA . VAL A 1 192 ? -7.198 -0.511 2.674 1.00 84.50 192 VAL A CA 1
ATOM 1509 C C . VAL A 1 192 ? -8.496 -1.252 2.418 1.00 84.50 192 VAL A C 1
ATOM 1511 O O . VAL A 1 192 ? -9.567 -0.647 2.415 1.00 84.50 192 VAL A O 1
ATOM 1514 N N . ASP A 1 193 ? -8.401 -2.570 2.292 1.00 81.69 193 ASP A N 1
ATOM 1515 C CA . ASP A 1 193 ? -9.574 -3.427 2.228 1.00 81.69 193 ASP A CA 1
ATOM 1516 C C . ASP A 1 193 ? -10.038 -3.812 3.643 1.00 81.69 193 ASP A C 1
ATOM 1518 O O . ASP A 1 193 ? -9.257 -4.195 4.532 1.00 81.69 193 ASP A O 1
ATOM 1522 N N . LEU A 1 194 ? -11.343 -3.670 3.858 1.00 79.19 194 LEU A N 1
ATOM 1523 C CA . LEU A 1 194 ? -12.053 -4.105 5.051 1.00 79.19 194 LEU A CA 1
ATOM 1524 C C . LEU A 1 194 ? -13.054 -5.186 4.671 1.00 79.19 194 LEU A C 1
ATOM 1526 O O . LEU A 1 194 ? -14.036 -4.922 3.978 1.00 79.19 194 LEU A O 1
ATOM 1530 N N . GLU A 1 195 ? -12.813 -6.393 5.168 1.00 71.38 195 GLU A N 1
ATOM 1531 C CA . GLU A 1 195 ? -13.769 -7.493 5.110 1.00 71.38 195 GLU A CA 1
ATOM 1532 C C . GLU A 1 195 ? -14.764 -7.359 6.272 1.00 71.38 195 GLU A C 1
ATOM 1534 O O . GLU A 1 195 ? -14.365 -7.155 7.425 1.00 71.38 195 GLU A O 1
ATOM 1539 N N . ILE A 1 196 ? -16.061 -7.441 5.965 1.00 64.75 196 ILE A N 1
ATOM 1540 C CA . ILE A 1 196 ? -17.163 -7.436 6.944 1.00 64.75 196 ILE A CA 1
ATOM 1541 C C . ILE A 1 196 ? -18.005 -8.698 6.882 1.00 64.75 196 ILE A C 1
ATOM 1543 O O . ILE A 1 196 ? -18.288 -9.177 5.763 1.00 64.75 196 ILE A O 1
#

Nearest PDB structures (foldseek):
  1wy8-assembly1_A  TM=7.812E-01  e=1.012E-04  Homo sapiens
  2n7e-assembly1_A  TM=7.577E-01  e=3.548E-03  Saccharomyces cerevisiae S288C
  2dzm-assembly1_A  TM=6.025E-01  e=9.570E-04  Homo sapiens
  6sga-assembly1_DU  TM=5.745E-01  e=2.781E-02  Trypanosoma brucei brucei
  7lc1-assembly2_D  TM=4.141E-01  e=9.046E-03  Homo sapiens

Solvent-accessible surface area (backbone atoms only — not comparable to full-atom values): 11671 Å² total; per-residue (Å²): 136,66,67,39,46,33,33,40,30,37,69,88,70,64,57,68,50,76,48,78,42,52,37,84,41,43,39,45,67,54,48,56,56,48,34,58,76,61,72,47,66,81,73,54,48,57,44,42,24,37,62,88,79,69,46,76,54,63,49,86,41,28,36,53,79,67,68,65,53,74,69,38,44,36,28,42,38,66,74,67,78,80,80,85,72,80,91,80,89,84,80,88,82,92,80,85,90,77,94,71,92,72,84,70,84,73,74,63,66,43,74,35,35,39,37,35,36,38,50,57,99,75,64,46,75,45,79,51,74,49,73,37,45,66,78,32,41,77,39,35,59,48,64,49,59,72,86,36,57,58,60,52,44,51,52,47,51,51,49,22,66,73,68,75,44,90,69,53,71,66,57,53,50,48,54,53,50,56,44,31,54,37,36,55,64,49,40,48,65,36,80,42,82,40,85,114

pLDDT: mean 79.19, std 18.78, range [29.47, 97.06]